Protein AF-A0A9X3HUI2-F1 (afdb_monomer)

Sequence (316 aa):
YLNITDPTEKRKRTQVMQSYMDAFAELKRELLTERLEIEERFPNEPRFFDIYQDYQDALLNSGGIDFNDILFLAYRILNEHPNISRTYQVMYKHVCVDEAQDLNKAQYELIKVFCGERVKSVLMVGDPNQMIYGFNGSKDFFETDFITDFKPETFNLRENYRSSKRVIQLANVIKPNSQINHEAAFTGCTRIQPCLNEEVEANWVLKGINALLEAKTHEEIEGQITLEKIVIIGRNKFVFNELRKKLDESGIIYHFNKGERQSEPESLLGKILDYAIRLKLNPKDWIDGKKLCSLLGIKQPENWNNQSLLGRVDLS

Nearest PDB structures (foldseek):
  2pjr-assembly1_A  TM=8.055E-01  e=1.119E-11  Geobacillus stearothermophilus
  1qhh-assembly1_B  TM=6.759E-01  e=4.511E-12  Geobacillus stearothermophilus
  2is1-assembly1_A  TM=8.169E-01  e=1.306E-08  Escherichia coli
  4c30-assembly1_A  TM=7.924E-01  e=3.405E-08  Deinococcus radiodurans
  4c2t-assembly1_A  TM=8.070E-01  e=1.264E-07  Deinococcus radiodurans

Solvent-accessible surface area (backbone atoms only — not comparable to full-atom values): 18870 Å² total; per-residue (Å²): 135,74,91,60,86,54,66,68,61,40,50,54,52,49,50,53,51,47,52,52,53,52,49,54,45,47,34,38,41,67,65,63,79,53,66,67,62,51,44,69,75,37,68,91,40,92,57,48,62,60,54,51,49,54,50,52,51,55,34,53,64,24,75,49,78,58,81,54,45,58,54,39,49,51,31,48,49,32,64,78,34,59,73,59,24,50,53,51,27,70,75,47,57,65,47,78,41,71,61,30,32,50,35,25,55,36,58,51,52,30,51,50,46,48,30,52,93,74,29,78,49,66,47,75,41,64,48,79,93,66,54,76,45,54,92,74,53,26,41,65,46,58,78,52,51,42,47,69,78,66,60,65,87,89,81,87,87,48,66,38,90,87,55,26,46,40,50,50,52,56,50,28,70,79,42,71,86,69,68,40,77,36,88,86,45,49,62,68,78,79,86,88,78,94,56,96,46,63,62,57,40,29,53,52,51,50,52,51,52,51,53,49,50,73,56,34,57,50,96,91,42,86,64,70,51,50,71,90,79,60,83,88,86,69,98,53,81,70,80,44,54,55,32,48,53,53,32,59,76,67,70,54,86,81,87,77,90,84,59,81,90,64,78,64,55,86,49,71,68,45,41,48,50,53,31,49,52,51,28,70,78,35,38,24,29,53,67,51,41,50,53,38,24,63,76,70,72,47,83,77,72,98,66,61,39,91,70,49,71,75,79,72,59,80,91,120

Foldseek 3Di:
DQPDDDPVVNVVVVVVVVVLVLVLLVCLLQVPDDPVVSCVVVVVCNCSNVVSVVVVVLQVLLVHDDPSCVLSVLLCCLVVPVVVLVVLLVVDQAEEAEQLQQRTPSRLSSVCSSNDPRRLHYHYYHDVVPHPNVVSRGDPCVVPVCCVSRVDDDDDDQEDPDDAPVVVVVVCVVPPSRHDYDPPGHNDDDDDDDDPDLLRVLVVVVVVLVVQQVVQDDPNDPHGRDPVPDDDDDPDLVSCPNNVVVCVVVVNDDDDCPDPPPPQDPDLVSLLVVLLVVCVVRQSNPPSQVVNCVSVVHDDDPHSDPPRPVVVPPPD

InterPro domains:
  IPR000212 UvrD-like helicase [PTHR11070] (40-285)
  IPR013986 DExx box DNA helicase domain superfamily [G3DSA:1.10.10.160] (13-67)
  IPR014016 UvrD-like helicase, ATP-binding domain [PF00580] (18-149)
  IPR014016 UvrD-like helicase, ATP-binding domain [PS51198] (1-164)
  IPR027417 P-loop containing nucleoside triphosphate hydrolase [G3DSA:3.40.50.300] (68-150)
  IPR027417 P-loop containing nucleoside triphosphate hydrolase [G3DSA:3.40.50.300] (159-261)
  IPR027417 P-loop containing nucleoside triphosphate hydrolase [SSF52540] (23-259)

Structure (mmCIF, N/CA/C/O backbone):
data_AF-A0A9X3HUI2-F1
#
_entry.id   AF-A0A9X3HUI2-F1
#
loop_
_atom_site.group_PDB
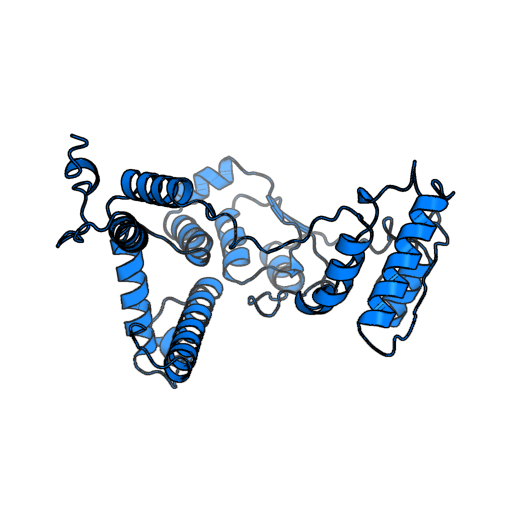_atom_site.id
_atom_site.type_symbol
_atom_site.label_atom_id
_atom_site.label_alt_id
_atom_site.label_comp_id
_atom_site.label_asym_id
_atom_site.label_entity_id
_atom_site.label_seq_id
_atom_site.pdbx_PDB_ins_code
_atom_site.Cartn_x
_atom_site.Cartn_y
_atom_site.Cartn_z
_atom_site.occupancy
_atom_site.B_iso_or_equiv
_atom_site.auth_seq_id
_atom_site.auth_comp_id
_atom_site.auth_asym_id
_atom_site.auth_atom_id
_atom_site.pdbx_PDB_model_num
ATOM 1 N N . TYR A 1 1 ? -12.298 22.012 16.945 1.00 69.56 1 TYR A N 1
ATOM 2 C CA . TYR A 1 1 ? -10.854 21.703 16.981 1.00 69.56 1 TYR A CA 1
ATOM 3 C C . TYR A 1 1 ? -10.064 22.404 15.873 1.00 69.56 1 TYR A C 1
ATOM 5 O O . TYR A 1 1 ? -9.180 23.174 16.220 1.00 69.56 1 TYR A O 1
ATOM 13 N N . LEU A 1 2 ? -10.400 22.221 14.583 1.00 77.88 2 LEU A N 1
ATOM 14 C CA . LEU A 1 2 ? -9.697 22.856 13.443 1.00 77.88 2 LEU A CA 1
ATOM 15 C C . LEU A 1 2 ? -10.292 24.189 12.940 1.00 77.88 2 LEU A C 1
ATOM 17 O O . LEU A 1 2 ? -9.734 24.796 12.027 1.00 77.88 2 LEU A O 1
ATOM 21 N N . ASN A 1 3 ? -11.418 24.642 13.500 1.00 76.00 3 ASN A N 1
ATOM 22 C CA . ASN A 1 3 ? -12.039 25.919 13.137 1.00 76.00 3 ASN A CA 1
ATOM 23 C C . ASN A 1 3 ? -11.283 27.090 13.793 1.00 76.00 3 ASN A C 1
ATOM 25 O O . ASN A 1 3 ? -11.704 27.604 14.827 1.00 76.00 3 ASN A O 1
ATOM 29 N N . ILE A 1 4 ? -10.110 27.416 13.249 1.00 82.69 4 ILE A N 1
ATOM 30 C CA . ILE A 1 4 ? -9.188 28.446 13.743 1.00 82.69 4 ILE A CA 1
ATOM 31 C C . ILE A 1 4 ? -8.659 29.224 12.546 1.00 82.69 4 ILE A C 1
ATOM 33 O O . ILE A 1 4 ? -8.430 28.652 11.478 1.00 82.69 4 ILE A O 1
ATOM 37 N N . THR A 1 5 ? -8.453 30.519 12.745 1.00 83.81 5 THR A N 1
ATOM 38 C CA . THR A 1 5 ? -7.953 31.446 11.729 1.00 83.81 5 THR A CA 1
ATOM 39 C C . THR A 1 5 ? -6.430 31.436 11.599 1.00 83.81 5 THR A C 1
ATOM 41 O O . THR A 1 5 ? -5.943 31.592 10.484 1.00 83.81 5 THR A O 1
ATOM 44 N N . ASP A 1 6 ? -5.680 31.214 12.687 1.00 89.50 6 ASP A N 1
ATOM 45 C CA . ASP A 1 6 ? -4.211 31.138 12.658 1.00 89.50 6 ASP A CA 1
ATOM 46 C C . ASP A 1 6 ? -3.712 29.905 11.869 1.00 89.50 6 ASP A C 1
ATOM 48 O O . ASP A 1 6 ? -3.928 28.762 12.301 1.00 89.50 6 ASP A O 1
ATOM 52 N N . PRO A 1 7 ? -3.005 30.104 10.737 1.00 88.56 7 PRO A N 1
ATOM 53 C CA . PRO A 1 7 ? -2.457 29.016 9.931 1.00 88.56 7 PRO A CA 1
ATOM 54 C C . PRO A 1 7 ? -1.441 28.145 10.678 1.00 88.56 7 PRO A C 1
ATOM 56 O O . PRO A 1 7 ? -1.375 26.936 10.433 1.00 88.56 7 PRO A O 1
ATOM 59 N N . THR A 1 8 ? -0.653 28.732 11.583 1.00 89.44 8 THR A N 1
ATOM 60 C CA . THR A 1 8 ? 0.408 28.008 12.301 1.00 89.44 8 THR A CA 1
ATOM 61 C C . THR A 1 8 ? -0.200 27.028 13.291 1.00 89.44 8 THR A C 1
ATOM 63 O O . THR A 1 8 ? 0.124 25.837 13.278 1.00 89.44 8 THR A O 1
ATOM 66 N N . GLU A 1 9 ? -1.137 27.504 14.106 1.00 89.25 9 GLU A N 1
ATOM 67 C CA . GLU A 1 9 ? -1.882 26.669 15.041 1.00 89.25 9 GLU A CA 1
ATOM 68 C C . GLU A 1 9 ? -2.717 25.602 14.322 1.00 89.25 9 GLU A C 1
ATOM 70 O O . GLU A 1 9 ? -2.729 24.435 14.723 1.00 89.25 9 GLU A O 1
ATOM 75 N N . LYS A 1 10 ? -3.356 25.953 13.199 1.00 88.19 10 LYS A N 1
ATOM 76 C CA . LYS A 1 10 ? -4.086 24.984 12.371 1.00 88.19 10 LYS A CA 1
ATOM 77 C C . LYS A 1 10 ? -3.172 23.855 11.883 1.00 88.19 10 LYS A C 1
ATOM 79 O O . LYS A 1 10 ? -3.566 22.687 11.940 1.00 88.19 10 LYS A O 1
ATOM 84 N N . ARG A 1 11 ? -1.947 24.175 11.447 1.00 87.94 11 ARG A N 1
ATOM 85 C CA . ARG A 1 11 ? -0.952 23.174 11.027 1.00 87.94 11 ARG A CA 1
ATOM 86 C C . ARG A 1 11 ? -0.560 22.253 12.181 1.00 87.94 11 ARG A C 1
ATOM 88 O O . ARG A 1 11 ? -0.583 21.039 11.998 1.00 87.94 11 ARG A O 1
ATOM 95 N N . LYS A 1 12 ? -0.271 22.809 13.363 1.00 90.25 12 LYS A N 1
ATOM 96 C CA . LYS A 1 12 ? 0.062 22.021 14.563 1.00 90.25 12 LYS A CA 1
ATOM 97 C C . LYS A 1 12 ? -1.058 21.048 14.930 1.00 90.25 12 LYS A C 1
ATOM 99 O O . LYS A 1 12 ? -0.812 19.858 15.079 1.00 90.25 12 LYS A O 1
ATOM 104 N N . ARG A 1 13 ? -2.305 21.523 14.989 1.00 90.75 13 ARG A N 1
ATOM 105 C CA . ARG A 1 13 ? -3.467 20.674 15.302 1.00 90.75 13 ARG A CA 1
ATOM 106 C C . ARG A 1 13 ? -3.730 19.601 14.257 1.00 90.75 13 ARG A C 1
ATOM 108 O O . ARG A 1 13 ? -4.109 18.492 14.609 1.00 90.75 13 ARG A O 1
ATOM 115 N N . THR A 1 14 ? -3.502 19.911 12.984 1.00 89.56 14 THR A N 1
ATOM 116 C CA . THR A 1 14 ? -3.602 18.914 11.909 1.00 89.56 14 THR A CA 1
ATOM 117 C C . THR A 1 14 ? -2.557 17.815 12.089 1.00 89.56 14 THR A C 1
ATOM 119 O O . THR A 1 14 ? -2.863 16.647 11.891 1.00 89.56 14 THR A O 1
ATOM 122 N N . GLN A 1 15 ? -1.345 18.176 12.512 1.00 90.38 15 GLN A N 1
ATOM 123 C CA . GLN A 1 15 ? -0.277 17.216 12.770 1.00 90.38 15 GLN A CA 1
ATOM 124 C C . GLN A 1 15 ? -0.596 16.304 13.961 1.00 90.38 15 GLN A C 1
ATOM 126 O O . GLN A 1 15 ? -0.384 15.101 13.862 1.00 90.38 15 GLN A O 1
ATOM 131 N N . VAL A 1 16 ? -1.178 16.852 15.034 1.00 91.06 16 VAL A N 1
ATOM 132 C CA . VAL A 1 16 ? -1.684 16.053 16.163 1.00 91.06 16 VAL A CA 1
ATOM 133 C C . VAL A 1 16 ? -2.793 15.105 15.702 1.00 91.06 16 VAL A C 1
ATOM 135 O O . VAL A 1 16 ? -2.753 13.920 15.996 1.00 91.06 16 VAL A O 1
ATOM 138 N N . MET A 1 17 ? -3.772 15.577 14.927 1.00 91.25 17 MET A N 1
ATOM 139 C CA . MET A 1 17 ? -4.807 14.678 14.400 1.00 91.25 17 MET A CA 1
ATOM 140 C C . MET A 1 17 ? -4.210 13.564 13.544 1.00 91.25 17 MET A C 1
ATOM 142 O O . MET A 1 17 ? -4.604 12.415 13.696 1.00 91.25 17 MET A O 1
ATOM 146 N N . GLN A 1 18 ? -3.249 13.889 12.678 1.00 91.44 18 GLN A N 1
ATOM 147 C CA . GLN A 1 18 ? -2.594 12.889 11.845 1.00 91.44 18 GLN A CA 1
ATOM 148 C C . GLN A 1 18 ? -1.861 11.845 12.694 1.00 91.44 18 GLN A C 1
ATOM 150 O O . GLN A 1 18 ? -2.000 10.664 12.405 1.00 91.44 18 GLN A O 1
ATOM 155 N N . SER A 1 19 ? -1.176 12.240 13.775 1.00 93.19 19 SER A N 1
ATOM 156 C CA . SER A 1 19 ? -0.508 11.272 14.653 1.00 93.19 19 SER A CA 1
ATOM 157 C C . SER A 1 19 ? -1.490 10.322 15.341 1.00 93.19 19 SER A C 1
ATOM 159 O O . SER A 1 19 ? -1.208 9.133 15.442 1.00 93.19 19 SER A O 1
ATOM 161 N N . TYR A 1 20 ? -2.661 10.813 15.764 1.00 94.38 20 TYR A N 1
ATOM 162 C CA . TYR A 1 20 ? -3.722 9.946 16.287 1.00 94.38 20 TYR A CA 1
ATOM 163 C C . TYR A 1 20 ? -4.267 9.000 15.208 1.00 94.38 20 TYR A C 1
ATOM 165 O O . TYR A 1 20 ? -4.401 7.809 15.463 1.00 94.38 20 TYR A O 1
ATOM 173 N N . MET A 1 21 ? -4.521 9.493 13.990 1.00 93.62 21 MET A N 1
ATOM 174 C CA . MET A 1 21 ? -4.994 8.652 12.881 1.00 93.62 21 MET A CA 1
ATOM 175 C C . MET A 1 21 ? -3.984 7.562 12.502 1.00 93.62 21 MET A C 1
ATOM 177 O O . MET A 1 21 ? -4.380 6.428 12.236 1.00 93.62 21 MET A O 1
ATOM 181 N N . ASP A 1 22 ? -2.691 7.886 12.501 1.00 92.81 22 ASP A N 1
ATOM 182 C CA . ASP A 1 22 ? -1.621 6.928 12.214 1.00 92.81 22 ASP A CA 1
ATOM 183 C C . ASP A 1 22 ? -1.540 5.849 13.306 1.00 92.81 22 ASP A C 1
ATOM 185 O O . ASP A 1 22 ? -1.416 4.663 12.993 1.00 92.81 22 ASP A O 1
ATOM 189 N N . ALA A 1 23 ? -1.695 6.243 14.574 1.00 94.31 23 ALA A N 1
ATOM 190 C CA . ALA A 1 23 ? -1.722 5.322 15.706 1.00 94.31 23 ALA A CA 1
ATOM 191 C C . ALA A 1 23 ? -2.987 4.438 15.714 1.00 94.31 23 ALA A C 1
ATOM 193 O O . ALA A 1 23 ? -2.907 3.243 15.984 1.00 94.31 23 ALA A O 1
ATOM 194 N N . PHE A 1 24 ? -4.153 4.975 15.341 1.00 95.38 24 PHE A N 1
ATOM 195 C CA . PHE A 1 24 ? -5.380 4.182 15.175 1.00 95.38 24 PHE A CA 1
ATOM 196 C C . PHE A 1 24 ? -5.247 3.156 14.048 1.00 95.38 24 PHE A C 1
ATOM 198 O O . PHE A 1 24 ? -5.699 2.019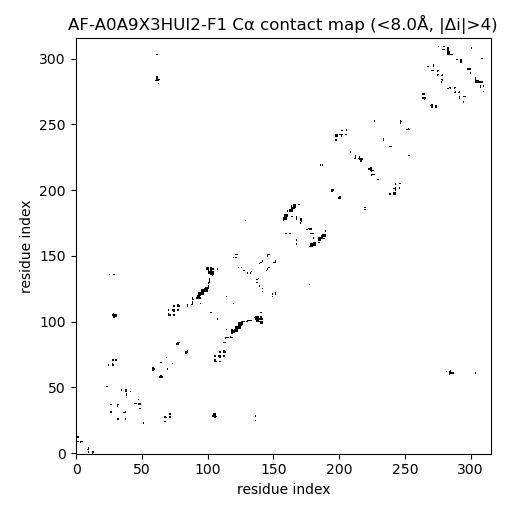 14.187 1.00 95.38 24 PHE A O 1
ATOM 205 N N . ALA A 1 25 ? -4.602 3.535 12.942 1.00 93.94 25 ALA A N 1
ATOM 206 C CA . ALA A 1 25 ? -4.281 2.604 11.867 1.00 93.94 25 ALA A CA 1
ATOM 207 C C . ALA A 1 25 ? -3.322 1.503 12.347 1.00 93.94 25 ALA A C 1
ATOM 209 O O . ALA A 1 25 ? -3.518 0.337 12.013 1.00 93.94 25 ALA A O 1
ATOM 210 N N . GLU A 1 26 ? -2.318 1.848 13.158 1.00 93.44 26 GLU A N 1
ATOM 211 C CA . GLU A 1 26 ? -1.402 0.876 13.763 1.00 93.44 26 GLU A CA 1
ATOM 212 C C . GLU A 1 26 ? -2.135 -0.139 14.643 1.00 93.44 26 GLU A C 1
ATOM 214 O O . GLU A 1 26 ? -1.935 -1.336 14.448 1.00 93.44 26 GLU A O 1
ATOM 219 N N . LEU A 1 27 ? -3.030 0.308 15.532 1.00 94.81 27 LEU A N 1
ATOM 220 C CA . LEU A 1 27 ? -3.835 -0.589 16.370 1.00 94.81 27 LEU A CA 1
ATOM 221 C C . LEU A 1 27 ? -4.579 -1.638 15.536 1.00 94.81 27 LEU A C 1
ATOM 223 O O . LEU A 1 27 ? -4.505 -2.833 15.823 1.00 94.81 27 LEU A O 1
ATOM 227 N N . LYS A 1 28 ? -5.252 -1.193 14.467 1.00 94.69 28 LYS A N 1
ATOM 228 C CA . LYS A 1 28 ? -6.010 -2.072 13.565 1.00 94.69 28 LYS A CA 1
ATOM 229 C C . LYS A 1 28 ? -5.101 -3.032 12.799 1.00 94.69 28 LYS A C 1
ATOM 231 O O . LYS A 1 28 ? -5.434 -4.208 12.683 1.00 94.69 28 LYS A O 1
ATOM 236 N N . ARG A 1 29 ? -3.943 -2.569 12.312 1.00 93.88 29 ARG A N 1
ATOM 237 C CA . ARG A 1 29 ? -2.957 -3.419 11.614 1.00 93.88 29 ARG A CA 1
ATOM 238 C C . ARG A 1 29 ? -2.320 -4.461 12.527 1.00 93.88 29 ARG A C 1
ATOM 240 O O . ARG A 1 29 ? -2.008 -5.549 12.057 1.00 93.88 29 ARG A O 1
ATOM 247 N N . GLU A 1 30 ? -2.132 -4.145 13.804 1.00 93.81 30 GLU A N 1
ATOM 248 C CA . GLU A 1 30 ? -1.563 -5.058 14.803 1.00 93.81 30 GLU A CA 1
ATOM 249 C C . GLU A 1 30 ? -2.624 -5.918 15.517 1.00 93.81 30 GLU A C 1
ATOM 251 O O . GLU A 1 30 ? -2.269 -6.766 16.344 1.00 93.81 30 GLU A O 1
ATOM 256 N N . LEU A 1 31 ? -3.905 -5.752 15.158 1.00 94.19 31 LEU A N 1
ATOM 257 C CA . LEU A 1 31 ? -5.063 -6.433 15.749 1.00 94.19 31 LEU A CA 1
ATOM 258 C C . LEU A 1 31 ? -5.187 -6.221 17.271 1.00 94.19 31 LEU A C 1
ATOM 260 O O . LEU A 1 31 ? -5.621 -7.117 17.988 1.00 94.19 31 LEU A O 1
ATOM 264 N N . LEU A 1 32 ? -4.795 -5.045 17.766 1.00 92.94 32 LEU A N 1
ATOM 265 C CA . LEU A 1 32 ? -4.848 -4.705 19.189 1.00 92.94 32 LEU A CA 1
ATOM 266 C C . LEU A 1 32 ? -6.247 -4.203 19.562 1.00 92.94 32 LEU A C 1
ATOM 268 O O . LEU A 1 32 ? -6.703 -3.174 19.055 1.00 92.94 32 LEU A O 1
ATOM 272 N N . THR A 1 33 ? -6.924 -4.925 20.455 1.00 89.50 33 THR A N 1
ATOM 273 C CA . THR A 1 33 ? -8.290 -4.598 20.910 1.00 89.50 33 THR A CA 1
ATOM 274 C C . THR A 1 33 ? -8.400 -4.401 22.412 1.00 89.50 33 THR A C 1
ATOM 276 O O . THR A 1 33 ? -9.287 -3.678 22.867 1.00 89.50 33 THR A O 1
ATOM 279 N N . GLU A 1 34 ? -7.511 -5.024 23.183 1.00 92.69 34 GLU A N 1
ATOM 280 C CA . GLU A 1 34 ? -7.584 -5.025 24.637 1.00 92.69 34 GLU A CA 1
ATOM 281 C C . GLU A 1 34 ? -7.059 -3.718 25.231 1.00 92.69 34 GLU A C 1
ATOM 283 O O . GLU A 1 34 ? -6.000 -3.216 24.849 1.00 92.69 34 GLU A O 1
ATOM 288 N N . ARG A 1 35 ? -7.789 -3.172 26.214 1.00 93.62 35 ARG A N 1
ATOM 289 C CA . ARG A 1 35 ? -7.444 -1.892 26.856 1.00 93.62 35 ARG A CA 1
ATOM 290 C C . ARG A 1 35 ? -6.020 -1.890 27.402 1.00 93.62 35 ARG A C 1
ATOM 292 O O . ARG A 1 35 ? -5.285 -0.947 27.139 1.00 93.62 35 ARG A O 1
ATOM 299 N N . LEU A 1 36 ? -5.648 -2.940 28.135 1.00 92.25 36 LEU A N 1
ATOM 300 C CA . LEU A 1 36 ? -4.334 -3.037 28.770 1.00 92.25 36 LEU A CA 1
ATOM 301 C C . LEU A 1 36 ? -3.205 -3.021 27.731 1.00 92.25 36 LEU A C 1
ATOM 303 O O . LEU A 1 36 ? -2.259 -2.260 27.886 1.00 92.25 36 LEU A O 1
ATOM 307 N N . GLU A 1 37 ? -3.339 -3.773 26.636 1.00 92.69 37 GLU A N 1
ATOM 308 C CA . GLU A 1 37 ? -2.334 -3.805 25.562 1.00 92.69 37 GLU A CA 1
ATOM 309 C C . GLU A 1 37 ? -2.188 -2.441 24.874 1.00 92.69 37 GLU A C 1
ATOM 311 O O . GLU A 1 37 ? -1.083 -2.004 24.549 1.00 92.69 37 GLU A O 1
ATOM 316 N N . ILE A 1 38 ? -3.308 -1.744 24.664 1.00 92.94 38 ILE A N 1
ATOM 317 C CA . ILE A 1 38 ? -3.323 -0.410 24.057 1.00 92.94 38 ILE A CA 1
ATOM 318 C C . ILE A 1 38 ? -2.681 0.620 24.997 1.00 92.94 38 ILE A C 1
ATOM 320 O O . ILE A 1 38 ? -1.876 1.438 24.552 1.00 92.94 38 ILE A O 1
ATOM 324 N N . GLU A 1 39 ? -3.003 0.582 26.290 1.00 92.38 39 GLU A N 1
ATOM 325 C CA . GLU A 1 39 ? -2.425 1.477 27.300 1.00 92.38 39 GLU A CA 1
ATOM 326 C C . GLU A 1 39 ? -0.917 1.218 27.490 1.00 92.38 39 GLU A C 1
ATOM 328 O O . GLU A 1 39 ? -0.143 2.169 27.606 1.00 92.38 39 GLU A O 1
ATOM 333 N N . GLU A 1 40 ? -0.466 -0.040 27.424 1.00 92.38 40 GLU A N 1
ATOM 334 C CA . GLU A 1 40 ? 0.960 -0.402 27.432 1.00 92.38 40 GLU A CA 1
ATOM 335 C C . GLU A 1 40 ? 1.699 0.069 26.172 1.00 92.38 40 GLU A C 1
ATOM 337 O O . GLU A 1 40 ? 2.861 0.477 26.249 1.00 92.38 40 GLU A O 1
ATOM 342 N N . ARG A 1 41 ? 1.037 0.040 25.008 1.00 91.75 41 ARG A N 1
ATOM 343 C CA . ARG A 1 41 ? 1.603 0.522 23.739 1.00 91.75 41 ARG A CA 1
ATOM 344 C C . ARG A 1 41 ? 1.729 2.045 23.703 1.00 91.75 41 ARG A C 1
ATOM 346 O O . ARG A 1 41 ? 2.681 2.559 23.114 1.00 91.75 41 ARG A O 1
ATOM 353 N N . PHE A 1 42 ? 0.803 2.758 24.343 1.00 92.19 42 PHE A N 1
ATOM 354 C CA . PHE A 1 42 ? 0.741 4.223 24.367 1.00 92.19 42 PHE A CA 1
ATOM 355 C C . PHE A 1 42 ? 0.764 4.783 25.803 1.00 92.19 42 PHE A C 1
ATOM 357 O O . PHE A 1 42 ? -0.143 5.518 26.199 1.00 92.19 42 PHE A O 1
ATOM 364 N N . PRO A 1 43 ? 1.834 4.532 26.585 1.00 90.62 43 PRO A N 1
ATOM 365 C CA . PRO A 1 43 ? 1.858 4.832 28.021 1.00 90.62 43 PRO A CA 1
ATOM 366 C C . PRO A 1 43 ? 1.865 6.335 28.333 1.00 90.62 43 PRO A C 1
ATOM 368 O O . PRO A 1 43 ? 1.505 6.754 29.430 1.00 90.62 43 PRO A O 1
ATOM 371 N N . ASN A 1 44 ? 2.273 7.163 27.366 1.00 92.56 44 ASN A N 1
ATOM 372 C CA . ASN A 1 44 ? 2.324 8.619 27.509 1.00 92.56 44 ASN A CA 1
ATOM 373 C C . ASN A 1 44 ? 0.973 9.304 27.233 1.00 92.56 44 ASN A C 1
ATOM 375 O O . ASN A 1 44 ? 0.874 10.518 27.399 1.00 92.56 44 ASN A O 1
ATOM 379 N N . GLU A 1 45 ? -0.056 8.556 26.825 1.00 91.44 45 GLU A N 1
ATOM 380 C CA . GLU A 1 45 ? -1.383 9.078 26.486 1.00 91.44 45 GLU A CA 1
ATOM 381 C C . GLU A 1 45 ? -2.466 8.317 27.278 1.00 91.44 45 GLU A C 1
ATOM 383 O O . GLU A 1 45 ? -3.107 7.406 26.756 1.00 91.44 45 GLU A O 1
ATOM 388 N N . PRO A 1 46 ? -2.734 8.688 28.547 1.00 88.06 46 PRO A N 1
ATOM 389 C CA . PRO A 1 46 ? -3.613 7.923 29.444 1.00 88.06 46 PRO A CA 1
ATOM 390 C C . PRO A 1 46 ? -5.060 7.776 28.963 1.00 88.06 46 PRO A C 1
ATOM 392 O O . PRO A 1 46 ? -5.788 6.906 29.423 1.00 88.06 46 PRO A O 1
ATOM 395 N N . ARG A 1 47 ? -5.502 8.662 28.064 1.00 92.81 47 ARG A N 1
ATOM 396 C CA . ARG A 1 47 ? -6.849 8.643 27.477 1.00 92.81 47 ARG A CA 1
ATOM 397 C C . ARG A 1 47 ? -6.875 8.044 26.074 1.00 92.81 47 ARG A C 1
ATOM 399 O O . ARG A 1 47 ? -7.908 8.116 25.417 1.00 92.81 47 ARG A O 1
ATOM 406 N N . PHE A 1 48 ? -5.764 7.491 25.590 1.00 94.56 48 PHE A N 1
ATOM 407 C CA . PHE A 1 48 ? -5.648 7.035 24.208 1.00 94.56 48 PHE A CA 1
ATOM 408 C C . PHE A 1 48 ? -6.709 5.993 23.851 1.00 94.56 48 PHE A C 1
ATOM 410 O O . PHE A 1 48 ? -7.365 6.126 22.819 1.00 94.56 48 PHE A O 1
ATOM 417 N N . PHE A 1 49 ? -6.939 5.015 24.736 1.00 95.06 49 PHE A N 1
ATOM 418 C CA . PHE A 1 49 ? -7.982 4.009 24.545 1.00 95.06 49 PHE A CA 1
ATOM 419 C C . PHE A 1 49 ? -9.374 4.640 24.430 1.00 95.06 49 PHE A C 1
ATOM 421 O O . PHE A 1 49 ? -10.105 4.329 23.494 1.00 95.06 49 PHE A O 1
ATOM 428 N N . ASP A 1 50 ? -9.731 5.555 25.336 1.00 95.56 50 ASP A N 1
ATOM 429 C CA . ASP A 1 50 ? -11.048 6.202 25.320 1.00 95.56 50 ASP A CA 1
ATOM 430 C C . ASP A 1 50 ? -11.241 7.041 24.045 1.00 95.56 50 ASP A C 1
ATOM 432 O O . ASP A 1 50 ? -12.288 6.973 23.412 1.00 95.56 50 ASP A O 1
ATOM 436 N N . ILE A 1 51 ? -10.208 7.775 23.612 1.00 95.31 51 ILE A N 1
ATOM 437 C CA . ILE A 1 51 ? -10.233 8.557 22.363 1.00 95.31 51 ILE A CA 1
ATOM 438 C C . ILE A 1 51 ? -10.384 7.627 21.147 1.00 95.31 51 ILE A C 1
ATOM 440 O O . ILE A 1 51 ? -11.119 7.946 20.211 1.00 95.31 51 ILE A O 1
ATOM 444 N N . TYR A 1 52 ? -9.699 6.481 21.143 1.00 95.94 52 TYR A N 1
ATOM 445 C CA . TYR A 1 52 ? -9.835 5.483 20.085 1.00 95.94 52 TYR A CA 1
ATOM 446 C C . TYR A 1 52 ? -11.249 4.890 20.037 1.00 95.94 52 TYR A C 1
ATOM 448 O O . TYR A 1 52 ? -11.807 4.765 18.947 1.00 95.94 52 TYR A O 1
ATOM 456 N N . GLN A 1 53 ? -11.848 4.577 21.191 1.00 95.50 53 GLN A N 1
ATOM 457 C CA . GLN A 1 53 ? -13.234 4.102 21.269 1.00 95.50 53 GLN A CA 1
ATOM 458 C C . GLN A 1 53 ? -14.221 5.166 20.781 1.00 95.50 53 GLN A C 1
ATOM 460 O O . GLN A 1 53 ? -15.030 4.868 19.907 1.00 95.50 53 GLN A O 1
ATOM 465 N N . ASP A 1 54 ? -14.082 6.421 21.221 1.00 95.38 54 ASP A N 1
ATOM 466 C CA . ASP A 1 54 ? -14.902 7.539 20.733 1.00 95.38 54 ASP A CA 1
ATOM 467 C C . ASP A 1 54 ? -14.809 7.683 19.199 1.00 95.38 54 ASP A C 1
ATOM 469 O O . ASP A 1 54 ? -15.801 7.979 18.526 1.00 95.38 54 ASP A O 1
ATOM 473 N N . TYR A 1 55 ? -13.620 7.461 18.625 1.00 94.94 55 TYR A N 1
ATOM 474 C CA . TYR A 1 55 ? -13.414 7.450 17.175 1.00 94.94 55 TYR A CA 1
ATOM 475 C C . TYR A 1 55 ? -14.137 6.278 16.491 1.00 94.94 55 TYR A C 1
ATOM 477 O O . TYR A 1 55 ? -14.843 6.512 15.505 1.00 94.94 55 TYR A O 1
ATOM 485 N N . GLN A 1 56 ? -14.004 5.047 17.004 1.00 94.00 56 GLN A N 1
ATOM 486 C CA . GLN A 1 56 ? -14.718 3.883 16.456 1.00 94.00 56 GLN A CA 1
ATOM 487 C C . GLN A 1 56 ? -16.234 4.068 16.534 1.00 94.00 56 GLN A C 1
ATOM 489 O O . GLN A 1 56 ? -16.937 3.830 15.552 1.00 94.00 56 GLN A O 1
ATOM 494 N N . ASP A 1 57 ? -16.736 4.560 17.665 1.00 93.38 57 ASP A N 1
ATOM 495 C CA . ASP A 1 57 ? -18.157 4.812 17.873 1.00 93.38 57 ASP A CA 1
ATOM 496 C C . ASP A 1 57 ? -18.671 5.890 16.918 1.00 93.38 57 ASP A C 1
ATOM 498 O O . ASP A 1 57 ? -19.741 5.741 16.325 1.00 93.38 57 ASP A O 1
ATOM 502 N N . ALA A 1 58 ? -17.919 6.973 16.711 1.00 92.56 58 ALA A N 1
ATOM 503 C CA . ALA A 1 58 ? -18.293 8.018 15.760 1.00 92.56 58 ALA A CA 1
ATOM 504 C C . ALA A 1 58 ? -18.355 7.503 14.311 1.00 92.56 58 ALA A C 1
ATOM 506 O O . ALA A 1 58 ? -19.234 7.924 13.550 1.00 92.56 58 ALA A O 1
ATOM 507 N N . LEU A 1 59 ? -17.442 6.603 13.941 1.00 93.06 59 LEU A N 1
ATOM 508 C CA . LEU A 1 59 ? -17.377 5.974 12.624 1.00 93.06 59 LEU A CA 1
ATOM 509 C C . LEU A 1 59 ? -18.532 4.981 12.418 1.00 93.06 59 LEU A C 1
ATOM 511 O O . LEU A 1 59 ? -19.247 5.050 11.420 1.00 93.06 59 LEU A O 1
ATOM 515 N N . LEU A 1 60 ? -18.807 4.135 13.410 1.00 90.94 60 LEU A N 1
ATOM 516 C CA . LEU A 1 60 ? -19.933 3.203 13.373 1.00 90.94 60 LEU A CA 1
ATOM 517 C C . LEU A 1 60 ? -21.280 3.942 13.336 1.00 90.94 60 LEU A C 1
ATOM 519 O O . LEU A 1 60 ? -22.173 3.595 12.557 1.00 90.94 60 LEU A O 1
ATOM 523 N N . ASN A 1 61 ? -21.423 5.000 14.138 1.00 90.50 61 ASN A N 1
ATOM 524 C CA . ASN A 1 61 ? -22.629 5.827 14.168 1.00 90.50 61 ASN A CA 1
ATOM 525 C C . ASN A 1 61 ? -22.858 6.583 12.854 1.00 90.50 61 ASN A C 1
ATOM 527 O O . ASN A 1 61 ? -24.012 6.852 12.514 1.00 90.50 61 ASN A O 1
ATOM 531 N N . SER A 1 62 ? -21.800 6.880 12.090 1.00 91.25 62 SER A N 1
ATOM 532 C CA . SER A 1 62 ? -21.933 7.444 10.744 1.00 91.25 62 SER A CA 1
ATOM 533 C C . SER A 1 62 ? -22.281 6.400 9.680 1.00 91.25 62 SER A C 1
ATOM 535 O O . SER A 1 62 ? -22.508 6.765 8.529 1.00 91.25 62 SER A O 1
ATOM 537 N N . GLY A 1 63 ? -22.348 5.110 10.033 1.00 89.25 63 GLY A N 1
ATOM 538 C CA . GLY A 1 63 ? -22.488 4.016 9.070 1.00 89.25 63 GLY A CA 1
ATOM 539 C C . GLY A 1 63 ? -21.253 3.838 8.183 1.00 89.25 63 GLY A C 1
ATOM 540 O O . GLY A 1 63 ? -21.365 3.266 7.101 1.00 89.25 63 GLY A O 1
ATOM 541 N N . GLY A 1 64 ? -20.108 4.378 8.606 1.00 90.38 64 GLY A N 1
ATOM 542 C CA . GLY A 1 64 ? -18.845 4.305 7.891 1.00 90.38 64 GLY A CA 1
ATOM 543 C C . GLY A 1 64 ? -17.904 3.257 8.474 1.00 90.38 64 GLY A C 1
ATOM 544 O O . GLY A 1 64 ? -18.085 2.773 9.588 1.00 90.38 64 GLY A O 1
ATOM 545 N N . ILE A 1 65 ? -16.877 2.943 7.694 1.00 92.81 65 ILE A N 1
ATOM 546 C CA . ILE A 1 65 ? -15.677 2.214 8.104 1.00 92.81 65 ILE A CA 1
ATOM 547 C C . ILE A 1 65 ? -14.482 2.888 7.423 1.00 92.81 65 ILE A C 1
ATOM 549 O O . ILE A 1 65 ? -14.647 3.502 6.363 1.00 92.81 65 ILE A O 1
ATOM 553 N N . ASP A 1 66 ? -13.294 2.813 8.013 1.00 93.00 66 ASP A N 1
ATOM 554 C CA . ASP A 1 66 ? -12.073 3.308 7.380 1.00 93.00 66 ASP A CA 1
ATOM 555 C C . ASP A 1 66 ? -11.338 2.195 6.619 1.00 93.00 66 ASP A C 1
ATOM 557 O O . ASP A 1 66 ? -11.762 1.042 6.572 1.00 93.00 66 ASP A O 1
ATOM 561 N N . PHE A 1 67 ? -10.235 2.542 5.958 1.00 91.00 67 PHE A N 1
ATOM 562 C CA . PHE A 1 67 ? -9.497 1.583 5.136 1.00 91.00 67 PHE A CA 1
ATOM 563 C C . PHE A 1 67 ? -8.955 0.392 5.945 1.00 91.00 67 PHE A C 1
ATOM 565 O O . PHE A 1 67 ? -8.961 -0.738 5.461 1.00 91.00 67 PHE A O 1
ATOM 572 N N . ASN A 1 68 ? -8.509 0.626 7.184 1.00 92.75 68 ASN A N 1
ATOM 573 C CA . ASN A 1 68 ? -7.961 -0.439 8.022 1.00 92.75 68 ASN A CA 1
ATOM 574 C C . ASN A 1 68 ? -9.077 -1.315 8.609 1.00 92.75 68 ASN A C 1
ATOM 576 O O . ASN A 1 68 ? -8.856 -2.505 8.833 1.00 92.75 68 ASN A O 1
ATOM 580 N N . ASP A 1 69 ? -10.281 -0.762 8.796 1.00 94.38 69 ASP A N 1
ATOM 581 C CA . ASP A 1 69 ? -11.457 -1.539 9.201 1.00 94.38 69 ASP A CA 1
ATOM 582 C C . ASP A 1 69 ? -11.835 -2.616 8.200 1.00 94.38 69 ASP A C 1
ATOM 584 O O . ASP A 1 69 ? -12.314 -3.663 8.616 1.00 94.38 69 ASP A O 1
ATOM 588 N N . ILE A 1 70 ? -11.616 -2.405 6.901 1.00 94.88 70 ILE A N 1
ATOM 589 C CA . ILE A 1 70 ? -11.950 -3.415 5.887 1.00 94.88 70 ILE A CA 1
ATOM 590 C C . ILE A 1 70 ? -11.255 -4.739 6.223 1.00 94.88 70 ILE A C 1
ATOM 592 O O . ILE A 1 70 ? -11.902 -5.785 6.277 1.00 94.88 70 ILE A O 1
ATOM 596 N N . LEU A 1 71 ? -9.950 -4.687 6.503 1.00 94.69 71 LEU A N 1
ATOM 597 C CA . LEU A 1 71 ? -9.169 -5.867 6.872 1.00 94.69 71 LEU A CA 1
ATOM 598 C C . LEU A 1 71 ? -9.473 -6.330 8.296 1.00 94.69 71 LEU A C 1
ATOM 600 O O . LEU A 1 71 ? -9.688 -7.521 8.517 1.00 94.69 71 LEU A O 1
ATOM 604 N N . PHE A 1 72 ? -9.522 -5.402 9.252 1.00 94.94 72 PHE A N 1
ATOM 605 C CA . PHE A 1 72 ? -9.754 -5.721 10.658 1.00 94.94 72 PHE A CA 1
ATOM 606 C C . PHE A 1 72 ? -11.119 -6.392 10.885 1.00 94.94 72 PHE A C 1
ATOM 608 O O . PHE A 1 72 ? -11.202 -7.437 11.529 1.00 94.94 72 PHE A O 1
ATOM 615 N N . LEU A 1 73 ? -12.192 -5.846 10.308 1.00 95.00 73 LEU A N 1
ATOM 616 C CA . LEU A 1 73 ? -13.536 -6.417 10.396 1.00 95.00 73 LEU A CA 1
ATOM 617 C C . LEU A 1 73 ? -13.650 -7.718 9.607 1.00 95.00 73 LEU A C 1
ATOM 619 O O . LEU A 1 73 ? -14.292 -8.643 10.095 1.00 95.00 73 LEU A O 1
ATOM 623 N N . ALA A 1 74 ? -13.016 -7.834 8.434 1.00 96.44 74 ALA A N 1
ATOM 624 C CA . ALA A 1 74 ? -12.975 -9.105 7.710 1.00 96.44 74 ALA A CA 1
ATOM 625 C C . ALA A 1 74 ? -12.330 -10.205 8.565 1.00 96.44 74 ALA A C 1
ATOM 627 O O . ALA A 1 74 ? -12.903 -11.285 8.703 1.00 96.44 74 ALA A O 1
ATOM 628 N N . TYR A 1 75 ? -11.192 -9.910 9.201 1.00 96.81 75 TYR A N 1
ATOM 629 C CA . TYR A 1 75 ? -10.534 -10.830 10.127 1.00 96.81 75 TYR A CA 1
ATOM 630 C C . TYR A 1 75 ? -11.469 -11.212 11.278 1.00 96.81 75 TYR A C 1
ATOM 632 O O . TYR A 1 75 ? -11.713 -12.400 11.496 1.00 96.81 75 TYR A O 1
ATOM 640 N N . ARG A 1 76 ? -12.062 -10.222 11.959 1.00 95.19 76 ARG A N 1
ATOM 641 C CA . ARG A 1 76 ? -12.988 -10.464 13.075 1.00 95.19 76 ARG A CA 1
ATOM 642 C C . ARG A 1 76 ? -14.178 -11.321 12.669 1.00 95.19 76 ARG A C 1
ATOM 644 O O . ARG A 1 76 ? -14.469 -12.295 13.349 1.00 95.19 76 ARG A O 1
ATOM 651 N N . ILE A 1 77 ? -14.826 -11.018 11.545 1.00 96.25 77 ILE A N 1
ATOM 652 C CA . ILE A 1 77 ? -15.978 -11.782 11.051 1.00 96.25 77 ILE A CA 1
ATOM 653 C C . ILE A 1 77 ? -15.592 -13.243 10.815 1.00 96.25 77 ILE A C 1
ATOM 655 O O . ILE A 1 77 ? -16.313 -14.140 11.244 1.00 96.25 77 ILE A O 1
ATOM 659 N N . LEU A 1 78 ? -14.467 -13.503 10.143 1.00 96.25 78 LEU A N 1
ATOM 660 C CA . LEU A 1 78 ? -14.055 -14.876 9.847 1.00 96.25 78 LEU A CA 1
ATOM 661 C C . LEU A 1 78 ? -13.594 -15.636 11.099 1.00 96.25 78 LEU A C 1
ATOM 663 O O . LEU A 1 78 ? -13.799 -16.851 11.173 1.00 96.25 78 LEU A O 1
ATOM 667 N N . ASN A 1 79 ? -13.002 -14.933 12.067 1.00 95.06 79 ASN A N 1
ATOM 668 C CA . ASN A 1 79 ? -12.492 -15.511 13.308 1.00 95.06 79 ASN A CA 1
ATOM 669 C C . ASN A 1 79 ? -13.617 -15.798 14.318 1.00 95.06 79 ASN A C 1
ATOM 671 O O . ASN A 1 79 ? -13.668 -16.870 14.915 1.00 95.06 79 ASN A O 1
ATOM 675 N N . GLU A 1 80 ? -14.555 -14.862 14.476 1.00 95.69 80 GLU A N 1
ATOM 676 C CA . GLU A 1 80 ? -15.657 -14.933 15.447 1.00 95.69 80 GLU A CA 1
ATOM 677 C C . GLU A 1 80 ? -16.869 -15.722 14.915 1.00 95.69 80 GLU A C 1
ATOM 679 O O . GLU A 1 80 ? -17.671 -16.231 15.703 1.00 95.69 80 GLU A O 1
ATOM 684 N N . HIS A 1 81 ? -17.007 -15.884 13.590 1.00 96.00 81 HIS A N 1
ATOM 685 C CA . HIS A 1 81 ? -18.117 -16.614 12.963 1.00 96.00 81 HIS A CA 1
ATOM 686 C C . HIS A 1 81 ? -17.636 -17.771 12.059 1.00 96.00 81 HIS A C 1
ATOM 688 O O . HIS A 1 81 ? -17.616 -17.648 10.827 1.00 96.00 81 HIS A O 1
ATOM 694 N N . PRO A 1 82 ? -17.318 -18.953 12.633 1.00 93.06 82 PRO A N 1
ATOM 695 C CA . PRO A 1 82 ? -16.765 -20.098 11.895 1.00 93.06 82 PRO A CA 1
ATOM 696 C C . PRO A 1 82 ? -17.636 -20.633 10.746 1.00 93.06 82 PRO A C 1
ATOM 698 O O . PRO A 1 82 ? -17.155 -21.262 9.806 1.00 93.06 82 PRO A O 1
ATOM 701 N N . ASN A 1 83 ? -18.948 -20.416 10.808 1.00 94.75 83 ASN A N 1
ATOM 702 C CA . ASN A 1 83 ? -19.886 -20.746 9.735 1.00 94.75 83 ASN A CA 1
ATOM 703 C C . ASN A 1 83 ? -19.641 -19.905 8.469 1.00 94.75 83 ASN A C 1
ATOM 705 O O . ASN A 1 83 ? -19.751 -20.427 7.354 1.00 94.75 83 ASN A O 1
ATOM 709 N N . ILE A 1 84 ? -19.272 -18.632 8.629 1.00 95.31 84 ILE A N 1
ATOM 710 C CA . ILE A 1 84 ? -18.934 -17.746 7.512 1.00 95.31 84 ILE A CA 1
ATOM 711 C C . ILE A 1 84 ? -17.595 -18.177 6.913 1.00 95.31 84 ILE A C 1
ATOM 713 O O . ILE A 1 84 ? -17.534 -18.447 5.713 1.00 95.31 84 ILE A O 1
ATOM 717 N N . SER A 1 85 ? -16.549 -18.3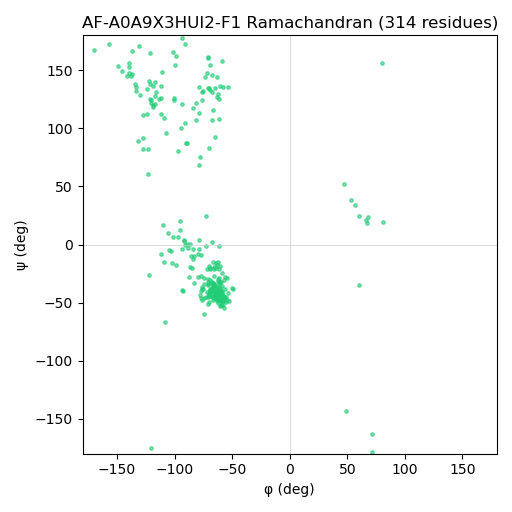43 7.730 1.00 94.31 85 SER A N 1
ATOM 718 C CA . SER A 1 85 ? -15.233 -18.784 7.238 1.00 94.31 85 SER A CA 1
ATOM 719 C C . SER A 1 85 ? -15.292 -20.140 6.540 1.00 94.31 85 SER A C 1
ATOM 721 O O . SER A 1 85 ? -14.749 -20.289 5.446 1.00 94.31 85 SER A O 1
ATOM 723 N N . ARG A 1 86 ? -16.067 -21.096 7.066 1.00 94.06 86 ARG A N 1
ATOM 724 C CA . ARG A 1 86 ? -16.292 -22.391 6.407 1.00 94.06 86 ARG A CA 1
ATOM 725 C C . ARG A 1 86 ? -16.914 -22.258 5.017 1.00 94.06 86 ARG A C 1
ATOM 727 O O . ARG A 1 86 ? -16.582 -23.048 4.137 1.00 94.06 86 ARG A O 1
ATOM 734 N N . THR A 1 87 ? -17.803 -21.288 4.809 1.00 94.75 87 THR A N 1
ATOM 735 C CA . THR A 1 87 ? -18.415 -21.044 3.493 1.00 94.75 87 THR A CA 1
ATOM 736 C C . THR A 1 87 ? -17.344 -20.639 2.480 1.00 94.75 87 THR A C 1
ATOM 738 O O . THR A 1 87 ? -17.257 -21.232 1.405 1.00 94.75 87 THR A O 1
ATOM 741 N N . TYR A 1 88 ? -16.460 -19.711 2.855 1.00 94.06 88 TYR A N 1
ATOM 742 C CA . TYR A 1 88 ? -15.332 -19.296 2.019 1.00 94.06 88 TYR A CA 1
ATOM 743 C C . TYR A 1 88 ? -14.325 -20.425 1.782 1.00 94.06 88 TYR A C 1
ATOM 745 O O . TYR A 1 88 ? -13.948 -20.660 0.639 1.00 94.06 88 TYR A O 1
ATOM 753 N N . GLN A 1 89 ? -13.971 -21.191 2.813 1.00 94.75 89 GLN A N 1
ATOM 754 C CA . GLN A 1 89 ? -13.045 -22.328 2.706 1.00 94.75 89 GLN A CA 1
ATOM 755 C C . GLN A 1 89 ? -13.539 -23.435 1.763 1.00 94.75 89 GLN A C 1
ATOM 757 O O . GLN A 1 89 ? -12.740 -24.164 1.180 1.00 94.75 89 GLN A O 1
ATOM 762 N N . VAL A 1 90 ? -14.859 -23.601 1.618 1.00 93.81 90 VAL A N 1
ATOM 763 C CA . VAL A 1 90 ? -15.441 -24.554 0.658 1.00 93.81 90 VAL A CA 1
ATOM 764 C C . VAL A 1 90 ? -15.365 -24.018 -0.773 1.00 93.81 90 VAL A C 1
ATOM 766 O O . VAL A 1 90 ? -15.118 -24.796 -1.698 1.00 93.81 90 VAL A O 1
ATOM 769 N N . MET A 1 91 ? -15.572 -22.711 -0.957 1.00 94.69 91 MET A N 1
ATOM 770 C CA . MET A 1 91 ? -15.515 -22.059 -2.270 1.00 94.69 91 MET A CA 1
ATOM 771 C C . MET A 1 91 ? -14.078 -21.936 -2.791 1.00 94.69 91 MET A C 1
ATOM 773 O O . MET A 1 91 ? -13.812 -22.257 -3.948 1.00 94.69 91 MET A O 1
ATOM 777 N N . TYR A 1 92 ? -13.149 -21.517 -1.934 1.00 94.88 92 TYR A N 1
ATOM 778 C CA . TYR A 1 92 ? -11.766 -21.214 -2.288 1.00 94.88 92 TYR A CA 1
ATOM 779 C C . TYR A 1 92 ? -10.831 -22.299 -1.761 1.00 94.88 92 TYR A C 1
ATOM 781 O O . TYR A 1 92 ? -10.414 -22.289 -0.608 1.00 94.88 92 TYR A O 1
ATOM 789 N N . LYS A 1 93 ? -10.505 -23.260 -2.629 1.00 92.06 93 LYS A N 1
ATOM 790 C CA . LYS A 1 93 ? -9.652 -24.412 -2.285 1.00 92.06 93 LYS A CA 1
ATOM 791 C C . LYS A 1 93 ? -8.156 -24.143 -2.438 1.00 92.06 93 LYS A C 1
ATOM 793 O O . LYS A 1 93 ? -7.350 -24.888 -1.885 1.00 92.06 93 LYS A O 1
ATOM 798 N N . HIS A 1 94 ? -7.816 -23.115 -3.208 1.00 95.75 94 HIS A N 1
ATOM 799 C CA . HIS A 1 94 ? -6.455 -22.712 -3.529 1.00 95.75 94 HIS A CA 1
ATOM 800 C C . HIS A 1 94 ? -6.332 -21.216 -3.268 1.00 95.75 94 HIS A C 1
ATOM 802 O O . HIS A 1 94 ? -7.171 -20.444 -3.737 1.00 95.75 94 HIS A O 1
ATOM 808 N N . VAL A 1 95 ? -5.313 -20.825 -2.511 1.00 96.25 95 VAL A N 1
ATOM 809 C CA . VAL A 1 95 ? -5.037 -19.429 -2.166 1.00 96.25 95 VAL A CA 1
ATOM 810 C C . VAL A 1 95 ? -3.647 -19.087 -2.668 1.00 96.25 95 VAL A C 1
ATOM 812 O O . VAL A 1 95 ? -2.687 -19.767 -2.322 1.00 96.25 95 VAL A O 1
ATOM 815 N N . CYS A 1 96 ? -3.552 -18.036 -3.473 1.00 97.19 96 CYS A N 1
ATOM 816 C CA . CYS A 1 96 ? -2.285 -17.490 -3.938 1.00 97.19 96 CYS A CA 1
ATOM 817 C C . CYS A 1 96 ? -2.148 -16.067 -3.399 1.00 97.19 96 CYS A C 1
ATOM 819 O O . CYS A 1 96 ? -3.056 -15.256 -3.583 1.00 97.19 96 CYS A O 1
ATOM 821 N N . VAL A 1 97 ? -1.030 -15.779 -2.744 1.00 96.56 97 VAL A N 1
ATOM 822 C CA . VAL A 1 97 ? -0.685 -14.454 -2.227 1.00 96.56 97 VAL A CA 1
ATOM 823 C C . VAL A 1 97 ? 0.590 -14.011 -2.924 1.00 96.56 97 VAL A C 1
ATOM 825 O O . VAL A 1 97 ? 1.605 -14.696 -2.840 1.00 96.56 97 VAL A O 1
ATOM 828 N N . ASP A 1 98 ? 0.513 -12.896 -3.635 1.00 95.94 98 ASP A N 1
ATOM 829 C CA . ASP A 1 98 ? 1.668 -12.246 -4.252 1.00 95.94 98 ASP A CA 1
ATOM 830 C C . ASP A 1 98 ? 2.139 -11.082 -3.369 1.00 95.94 98 ASP A C 1
ATOM 832 O O . ASP A 1 98 ? 1.383 -10.620 -2.509 1.00 95.94 98 ASP A O 1
ATOM 836 N N . GLU A 1 99 ? 3.371 -10.620 -3.572 1.00 94.69 99 GLU A N 1
ATOM 837 C CA . GLU A 1 99 ? 4.011 -9.557 -2.777 1.00 94.69 99 GLU A CA 1
ATOM 838 C C . GLU A 1 99 ? 3.979 -9.830 -1.255 1.00 94.69 99 GLU A C 1
ATOM 840 O O . GLU A 1 99 ? 3.782 -8.939 -0.422 1.00 94.69 99 GLU A O 1
ATOM 845 N N . ALA A 1 100 ? 4.164 -11.096 -0.869 1.00 94.56 100 ALA A N 1
ATOM 846 C CA . ALA A 1 100 ? 4.009 -11.564 0.508 1.00 94.56 100 ALA A CA 1
ATOM 847 C C . ALA A 1 100 ? 5.023 -10.946 1.491 1.00 94.56 100 ALA A C 1
ATOM 849 O O . ALA A 1 100 ? 4.807 -10.975 2.703 1.00 94.56 100 ALA A O 1
ATOM 850 N N . GLN A 1 101 ? 6.103 -10.345 0.984 1.00 91.69 101 GLN A N 1
ATOM 851 C CA . GLN A 1 101 ? 7.070 -9.606 1.794 1.00 91.69 101 GLN A CA 1
ATOM 852 C C . GLN A 1 101 ? 6.483 -8.331 2.430 1.00 91.69 101 GLN A C 1
ATOM 854 O O . GLN A 1 101 ? 7.017 -7.831 3.416 1.00 91.69 101 GLN A O 1
ATOM 859 N N . ASP A 1 102 ? 5.390 -7.793 1.880 1.00 91.44 102 ASP A N 1
ATOM 860 C CA . ASP A 1 102 ? 4.780 -6.550 2.360 1.00 91.44 102 ASP A CA 1
ATOM 861 C C . ASP A 1 102 ? 3.596 -6.786 3.314 1.00 91.44 102 ASP A C 1
ATOM 863 O O . ASP A 1 102 ? 2.952 -5.825 3.752 1.00 91.44 102 ASP A O 1
ATOM 867 N N . LEU A 1 103 ? 3.331 -8.040 3.698 1.00 93.56 103 LEU A N 1
ATOM 868 C CA . LEU A 1 103 ? 2.249 -8.390 4.617 1.00 93.56 103 LEU A CA 1
ATOM 869 C C . LEU A 1 103 ? 2.448 -7.763 6.003 1.00 93.56 103 LEU A C 1
ATOM 871 O O . LEU A 1 103 ? 3.489 -7.919 6.644 1.00 93.56 103 LEU A O 1
ATOM 875 N N . ASN A 1 104 ? 1.402 -7.105 6.503 1.00 92.69 104 ASN A N 1
ATOM 876 C CA . ASN A 1 104 ? 1.281 -6.752 7.917 1.00 92.69 104 ASN A CA 1
ATOM 877 C C . ASN A 1 104 ? 0.546 -7.848 8.712 1.00 92.69 104 ASN A C 1
ATOM 879 O O . ASN A 1 104 ? -0.004 -8.797 8.147 1.00 92.69 104 ASN A O 1
ATOM 883 N N . LYS A 1 105 ? 0.510 -7.698 10.044 1.00 93.56 105 LYS A N 1
ATOM 884 C CA . LYS A 1 105 ? -0.069 -8.702 10.951 1.00 93.56 105 LYS A CA 1
ATOM 885 C C . LYS A 1 105 ? -1.541 -8.985 10.646 1.00 93.56 105 LYS A C 1
ATOM 887 O O . LYS A 1 105 ? -1.914 -10.146 10.520 1.00 93.56 105 LYS A O 1
ATOM 892 N N . ALA A 1 106 ? -2.365 -7.952 10.479 1.00 94.62 106 ALA A N 1
ATOM 893 C CA . ALA A 1 106 ? -3.781 -8.116 10.155 1.00 94.62 106 ALA A CA 1
ATOM 894 C C . ALA A 1 106 ? -4.004 -8.874 8.836 1.00 94.62 106 ALA A C 1
ATOM 896 O O . ALA A 1 106 ? -4.888 -9.725 8.767 1.00 94.62 106 ALA A O 1
ATOM 897 N N . GLN A 1 107 ? -3.202 -8.606 7.800 1.00 95.69 107 GLN A N 1
ATOM 898 C CA . GLN A 1 107 ? -3.291 -9.318 6.521 1.00 95.69 107 GLN A CA 1
ATOM 899 C C . GLN A 1 107 ? -2.889 -10.788 6.660 1.00 95.69 107 GLN A C 1
ATOM 901 O O . GLN A 1 107 ? -3.596 -11.665 6.164 1.00 95.69 107 GLN A O 1
ATOM 906 N N . TYR A 1 108 ? -1.783 -11.066 7.352 1.00 96.19 108 TYR A N 1
ATOM 907 C CA . TYR A 1 108 ? -1.310 -12.433 7.555 1.00 96.19 108 TYR A CA 1
ATOM 908 C C . TYR A 1 108 ? -2.292 -13.265 8.396 1.00 96.19 108 TYR A C 1
ATOM 910 O O . TYR A 1 108 ? -2.680 -14.367 8.002 1.00 96.19 108 TYR A O 1
ATOM 918 N N . GLU A 1 109 ? -2.784 -12.714 9.506 1.00 96.12 109 GLU A N 1
ATOM 919 C CA . GLU A 1 109 ? -3.775 -13.386 10.354 1.00 96.12 109 GLU A CA 1
ATOM 920 C C . GLU A 1 109 ? -5.126 -13.564 9.645 1.00 96.12 109 GLU A C 1
ATOM 922 O O . GLU A 1 109 ? -5.775 -14.603 9.794 1.00 96.12 109 GLU A O 1
ATOM 927 N N . LEU A 1 110 ? -5.527 -12.621 8.783 1.00 96.44 110 LEU A N 1
ATOM 928 C CA . LEU A 1 110 ? -6.682 -12.807 7.903 1.00 96.44 110 LEU A CA 1
ATOM 929 C C . LEU A 1 110 ? -6.492 -14.015 6.977 1.00 96.44 110 LEU A C 1
ATOM 931 O O . LEU A 1 110 ? -7.410 -14.825 6.860 1.00 96.44 110 LEU A O 1
ATOM 935 N N . ILE A 1 111 ? -5.320 -14.168 6.350 1.00 96.12 111 ILE A N 1
ATOM 936 C CA . ILE A 1 111 ? -5.017 -15.322 5.485 1.00 96.12 111 ILE A CA 1
ATOM 937 C C . ILE A 1 111 ? -5.086 -16.628 6.286 1.00 96.12 111 ILE A C 1
ATOM 939 O O . ILE A 1 111 ? -5.676 -17.605 5.816 1.00 96.12 111 ILE A O 1
ATOM 943 N N . LYS A 1 112 ? -4.547 -16.646 7.509 1.00 95.25 112 LYS A N 1
ATOM 944 C CA . LYS A 1 112 ? -4.592 -17.813 8.403 1.00 95.25 112 LYS A CA 1
ATOM 945 C C . LYS A 1 112 ? -6.011 -18.227 8.746 1.00 95.25 112 LYS A C 1
ATOM 947 O O . LYS A 1 112 ? -6.375 -19.384 8.532 1.00 95.25 112 LYS A O 1
ATOM 952 N N . VAL A 1 113 ? -6.827 -17.293 9.226 1.00 95.25 113 VAL A N 1
ATOM 953 C CA . VAL A 1 113 ? -8.226 -17.568 9.582 1.00 95.25 113 VAL A CA 1
ATOM 954 C C . VAL A 1 113 ? -9.044 -17.940 8.344 1.00 95.25 113 VAL A C 1
ATOM 956 O O . VAL A 1 113 ? -9.860 -18.865 8.393 1.00 95.25 113 VAL A O 1
ATOM 959 N N . PHE A 1 114 ? -8.799 -17.272 7.214 1.00 95.75 114 PHE A N 1
ATOM 960 C CA . PHE A 1 114 ? -9.434 -17.600 5.943 1.00 95.75 114 PHE A CA 1
ATOM 961 C C . PHE A 1 114 ? -9.150 -19.047 5.544 1.00 95.75 114 PHE A C 1
ATOM 963 O O . PHE A 1 114 ? -10.089 -19.783 5.248 1.00 95.75 114 PHE A O 1
ATOM 970 N N . CYS A 1 115 ? -7.890 -19.485 5.588 1.00 95.44 115 CYS A N 1
ATOM 971 C CA . CYS A 1 115 ? -7.525 -20.849 5.211 1.00 95.44 115 CYS A CA 1
ATOM 972 C C . CYS A 1 115 ? -8.024 -21.887 6.231 1.00 95.44 115 CYS A C 1
ATOM 974 O O . CYS A 1 115 ? -8.536 -22.954 5.859 1.00 95.44 115 CYS A O 1
ATOM 976 N N . GLY A 1 116 ? -7.893 -21.559 7.518 1.00 91.88 116 GLY A N 1
ATOM 977 C CA . GLY A 1 116 ? -8.202 -22.435 8.640 1.00 91.88 116 GLY A CA 1
ATOM 978 C C . GLY A 1 116 ? -7.572 -23.821 8.485 1.00 91.88 116 GLY A C 1
ATOM 979 O O . GLY A 1 116 ? -6.478 -24.005 7.951 1.00 91.88 116 GLY A O 1
ATOM 980 N N . GLU A 1 117 ? -8.295 -24.850 8.918 1.00 89.38 117 GLU A N 1
ATOM 981 C CA . GLU A 1 117 ? -7.828 -26.233 8.784 1.00 89.38 117 GLU A CA 1
ATOM 982 C C . GLU A 1 117 ? -8.141 -26.858 7.417 1.00 89.38 117 GLU A C 1
ATOM 984 O O . GLU A 1 117 ? -7.624 -27.930 7.106 1.00 89.38 117 GLU A O 1
ATOM 989 N N . ARG A 1 118 ? -8.990 -26.223 6.599 1.00 91.00 118 ARG A N 1
ATOM 990 C CA . ARG A 1 118 ? -9.555 -26.833 5.383 1.00 91.00 118 ARG A CA 1
ATOM 991 C C . ARG A 1 118 ? -8.761 -26.526 4.125 1.00 91.00 118 ARG A C 1
ATOM 993 O O . ARG A 1 118 ? -8.620 -27.403 3.275 1.00 91.00 118 ARG A O 1
ATOM 1000 N N . VAL A 1 119 ? -8.264 -25.302 3.993 1.00 93.38 119 VAL A N 1
ATOM 1001 C CA . VAL A 1 119 ? -7.505 -24.877 2.817 1.00 93.38 119 VAL A CA 1
ATOM 1002 C C . VAL A 1 119 ? -6.032 -25.142 3.090 1.00 93.38 119 VAL A C 1
ATOM 1004 O O . VAL A 1 119 ? -5.396 -24.445 3.872 1.00 93.38 119 VAL A O 1
ATOM 1007 N N . LYS A 1 120 ? -5.498 -26.197 2.472 1.00 89.12 120 LYS A N 1
ATOM 1008 C CA . LYS A 1 120 ? -4.078 -26.570 2.592 1.00 89.12 120 LYS A CA 1
ATOM 1009 C C . LYS A 1 120 ? -3.241 -26.170 1.382 1.00 89.12 120 LYS A C 1
ATOM 1011 O O . LYS A 1 120 ? -2.023 -26.149 1.471 1.00 89.12 120 LYS A O 1
ATOM 1016 N N . SER A 1 121 ? -3.880 -25.846 0.258 1.00 94.94 121 SER A N 1
ATOM 1017 C CA . SER A 1 121 ? -3.185 -25.384 -0.941 1.00 94.94 121 SER A CA 1
ATOM 1018 C C . SER A 1 121 ? -3.036 -23.867 -0.882 1.00 94.94 121 SER A C 1
ATOM 1020 O O . SER A 1 121 ? -3.904 -23.129 -1.348 1.00 94.94 121 SER A O 1
ATOM 1022 N N . VAL A 1 122 ? -1.949 -23.426 -0.254 1.00 96.56 122 VAL A N 1
ATOM 1023 C CA . VAL A 1 122 ? -1.586 -22.013 -0.133 1.00 96.56 122 VAL A CA 1
ATOM 1024 C C . VAL A 1 122 ? -0.225 -21.803 -0.784 1.00 96.56 122 VAL A C 1
ATOM 1026 O O . VAL A 1 122 ? 0.741 -22.477 -0.436 1.00 96.56 122 VAL A O 1
ATOM 1029 N N . LEU A 1 123 ? -0.166 -20.881 -1.737 1.00 97.12 123 LEU A N 1
ATOM 1030 C CA . LEU A 1 123 ? 1.052 -20.417 -2.385 1.00 97.12 123 LEU A CA 1
ATOM 1031 C C . LEU A 1 123 ? 1.279 -18.967 -1.968 1.00 97.12 123 LEU A C 1
ATOM 1033 O O . LEU A 1 123 ? 0.394 -18.134 -2.146 1.00 97.12 123 LEU A O 1
ATOM 1037 N N . MET A 1 124 ? 2.461 -18.664 -1.447 1.00 96.50 124 MET A N 1
ATOM 1038 C CA . MET A 1 124 ? 2.896 -17.291 -1.223 1.00 96.50 124 MET A CA 1
ATOM 1039 C C . MET A 1 124 ? 4.149 -17.021 -2.057 1.00 96.50 124 MET A C 1
ATOM 1041 O O . MET A 1 124 ? 5.041 -17.868 -2.131 1.00 96.50 124 MET A O 1
ATOM 1045 N N . VAL A 1 125 ? 4.188 -15.861 -2.701 1.00 96.00 125 VAL A N 1
ATOM 1046 C CA . VAL A 1 125 ? 5.301 -15.382 -3.522 1.00 96.00 125 VAL A CA 1
ATOM 1047 C C . VAL A 1 125 ? 5.729 -14.026 -2.978 1.00 96.00 125 VAL A C 1
ATOM 1049 O O . VAL A 1 125 ? 4.886 -13.181 -2.693 1.00 96.00 125 VAL A O 1
ATOM 1052 N N . GLY A 1 126 ? 7.033 -13.823 -2.817 1.00 93.12 126 GLY A N 1
ATOM 1053 C CA . GLY A 1 126 ? 7.586 -12.546 -2.383 1.00 93.12 126 GLY A CA 1
ATOM 1054 C C . GLY A 1 126 ? 9.105 -12.491 -2.505 1.00 93.12 126 GLY A C 1
ATOM 1055 O O . GLY A 1 126 ? 9.760 -13.515 -2.715 1.00 93.12 126 GLY A O 1
ATOM 1056 N N . ASP A 1 127 ? 9.664 -11.288 -2.374 1.00 90.94 127 ASP A N 1
ATOM 1057 C CA . ASP A 1 127 ? 11.111 -11.038 -2.354 1.00 90.94 127 ASP A CA 1
ATOM 1058 C C . ASP A 1 127 ? 11.492 -10.219 -1.108 1.00 90.94 127 ASP A C 1
ATOM 1060 O O . ASP A 1 127 ? 11.190 -9.026 -1.039 1.00 90.94 127 ASP A O 1
ATOM 1064 N N . PRO A 1 128 ? 12.218 -10.806 -0.141 1.00 85.75 128 PRO A N 1
ATOM 1065 C CA . PRO A 1 128 ? 12.673 -10.108 1.064 1.00 85.75 128 PRO A CA 1
ATOM 1066 C C . PRO A 1 128 ? 13.503 -8.851 0.769 1.00 85.75 128 PRO A C 1
ATOM 1068 O O . PRO A 1 128 ? 13.516 -7.896 1.546 1.00 85.75 128 PRO A O 1
ATOM 1071 N N . ASN A 1 129 ? 14.195 -8.806 -0.375 1.00 85.69 129 ASN A N 1
ATOM 1072 C CA . ASN A 1 129 ? 14.982 -7.639 -0.776 1.00 85.69 129 ASN A CA 1
ATOM 1073 C C . ASN A 1 129 ? 14.118 -6.485 -1.312 1.00 85.69 129 ASN A C 1
ATOM 1075 O O . ASN A 1 129 ? 14.647 -5.393 -1.527 1.00 85.69 129 ASN A O 1
ATOM 1079 N N . GLN A 1 130 ? 12.820 -6.713 -1.525 1.00 84.50 130 GLN A N 1
ATOM 1080 C CA . GLN A 1 130 ? 11.845 -5.727 -2.001 1.00 84.50 130 GLN A CA 1
ATOM 1081 C C . GLN A 1 130 ? 10.893 -5.242 -0.899 1.00 84.50 130 GLN A C 1
ATOM 1083 O O . GLN A 1 130 ? 9.964 -4.495 -1.191 1.00 84.50 130 GLN A O 1
ATOM 1088 N N . MET A 1 131 ? 11.159 -5.573 0.370 1.00 84.25 131 MET A N 1
ATOM 1089 C CA . MET A 1 131 ? 10.418 -5.040 1.518 1.00 84.25 131 MET A CA 1
ATOM 1090 C C . MET A 1 131 ? 10.618 -3.525 1.664 1.00 84.25 131 MET A C 1
ATOM 1092 O O . MET A 1 131 ? 11.554 -3.059 2.320 1.00 84.25 131 MET A O 1
ATOM 1096 N N . ILE A 1 132 ? 9.729 -2.734 1.063 1.00 80.19 132 ILE A N 1
ATOM 1097 C CA . ILE A 1 132 ? 9.778 -1.262 1.108 1.00 80.19 132 ILE A CA 1
ATOM 1098 C C . ILE A 1 132 ? 8.623 -0.648 1.908 1.00 80.19 132 ILE A C 1
ATOM 1100 O O . ILE A 1 132 ? 8.659 0.553 2.196 1.00 80.19 132 ILE A O 1
ATOM 1104 N N . TYR A 1 133 ? 7.640 -1.453 2.326 1.00 77.00 133 TYR A N 1
ATOM 1105 C CA . TYR A 1 133 ? 6.470 -1.014 3.094 1.00 77.00 133 TYR A CA 1
ATOM 1106 C C . TYR A 1 133 ? 6.606 -1.185 4.616 1.00 77.00 133 TYR A C 1
ATOM 1108 O O . TYR A 1 133 ? 5.613 -1.101 5.334 1.00 77.00 133 TYR A O 1
ATOM 1116 N N . GLY A 1 134 ? 7.826 -1.303 5.156 1.00 73.31 134 GLY A N 1
ATOM 1117 C CA . GLY A 1 134 ? 8.048 -1.432 6.608 1.00 73.31 134 GLY A CA 1
ATOM 1118 C C . GLY A 1 134 ? 7.408 -0.318 7.459 1.00 73.31 134 GLY A C 1
ATOM 1119 O O . GLY A 1 134 ? 6.965 -0.563 8.577 1.00 73.31 134 GLY A O 1
ATOM 1120 N N . PHE A 1 135 ? 7.250 0.895 6.915 1.00 72.31 135 PHE A N 1
ATOM 1121 C CA . PHE A 1 135 ? 6.528 1.992 7.583 1.00 72.31 135 PHE A CA 1
ATOM 1122 C C . PHE A 1 135 ? 5.022 1.720 7.777 1.00 72.31 135 PHE A C 1
ATOM 1124 O O . PHE A 1 135 ? 4.382 2.369 8.600 1.00 72.31 135 PHE A O 1
ATOM 1131 N N . ASN A 1 136 ? 4.450 0.784 7.019 1.00 72.88 136 ASN A N 1
ATOM 1132 C CA . ASN A 1 136 ? 3.064 0.332 7.124 1.00 72.88 136 ASN A CA 1
ATOM 1133 C C . ASN A 1 136 ? 2.926 -0.934 7.996 1.00 72.88 136 ASN A C 1
ATOM 1135 O O . ASN A 1 136 ? 1.868 -1.560 8.006 1.00 72.88 136 ASN A O 1
ATOM 1139 N N . GLY A 1 137 ? 3.975 -1.313 8.736 1.00 76.56 137 GLY A N 1
ATOM 1140 C CA . GLY A 1 137 ? 3.955 -2.456 9.651 1.00 76.56 137 GLY A CA 1
ATOM 1141 C C . GLY A 1 137 ? 4.164 -3.815 8.982 1.00 76.56 137 GLY A C 1
ATOM 1142 O O . GLY A 1 137 ? 3.793 -4.829 9.572 1.00 76.56 137 GLY A O 1
ATOM 1143 N N . SER A 1 138 ? 4.722 -3.849 7.768 1.00 81.31 138 SER A N 1
ATOM 1144 C CA . SER A 1 138 ? 5.133 -5.101 7.127 1.00 81.31 138 SER A CA 1
ATOM 1145 C C . SER A 1 138 ? 6.202 -5.809 7.968 1.00 81.31 138 SER A C 1
ATOM 1147 O O . SER A 1 138 ? 7.120 -5.154 8.473 1.00 81.31 138 SER A O 1
ATOM 1149 N N . LYS A 1 139 ? 6.071 -7.129 8.135 1.00 80.50 139 LYS A N 1
ATOM 1150 C CA . LYS A 1 139 ? 7.036 -7.991 8.848 1.00 80.50 139 LYS A CA 1
ATOM 1151 C C . LYS A 1 139 ? 7.359 -9.219 7.996 1.00 80.50 139 LYS A C 1
ATOM 1153 O O . LYS A 1 139 ? 6.682 -9.492 7.010 1.00 80.50 139 LYS A O 1
ATOM 1158 N N . ASP A 1 140 ? 8.354 -9.988 8.410 1.00 83.88 140 ASP A N 1
ATOM 1159 C CA . ASP A 1 140 ? 8.881 -11.180 7.737 1.00 83.88 140 ASP A CA 1
ATOM 1160 C C . ASP A 1 140 ? 7.967 -12.420 7.811 1.00 83.88 140 ASP A C 1
ATOM 1162 O O . ASP A 1 140 ? 8.435 -13.539 7.623 1.00 83.88 140 ASP A O 1
ATOM 1166 N N . PHE A 1 141 ? 6.649 -12.240 7.983 1.00 89.75 141 PHE A N 1
ATOM 1167 C CA . PHE A 1 141 ? 5.665 -13.324 8.124 1.00 89.75 141 PHE A CA 1
ATOM 1168 C C . PHE A 1 141 ? 5.778 -14.396 7.037 1.00 89.75 141 PHE A C 1
ATOM 1170 O O . PHE A 1 141 ? 5.593 -15.578 7.309 1.00 89.75 141 PHE A O 1
ATOM 1177 N N . PHE A 1 142 ? 6.077 -14.003 5.798 1.00 88.25 142 PHE A N 1
ATOM 1178 C CA . PHE A 1 142 ? 6.260 -14.945 4.697 1.00 88.25 142 PHE A CA 1
ATOM 1179 C C . PHE A 1 142 ? 7.523 -15.820 4.845 1.00 88.25 142 PHE A C 1
ATOM 1181 O O . PHE A 1 142 ? 7.504 -16.983 4.443 1.00 88.25 142 PHE A O 1
ATOM 1188 N N . GLU A 1 143 ? 8.603 -15.306 5.439 1.00 88.56 143 GLU A N 1
ATOM 1189 C CA . GLU A 1 143 ? 9.852 -16.055 5.650 1.00 88.56 143 GLU A CA 1
ATOM 1190 C C . GLU A 1 143 ? 9.858 -16.861 6.958 1.00 88.56 143 GLU A C 1
ATOM 1192 O O . GLU A 1 143 ? 10.532 -17.890 7.035 1.00 88.56 143 GLU A O 1
ATOM 1197 N N . THR A 1 144 ? 9.113 -16.428 7.980 1.00 91.75 144 THR A N 1
ATOM 1198 C CA . THR A 1 144 ? 9.125 -17.038 9.320 1.00 91.75 144 THR A CA 1
ATOM 1199 C C . THR A 1 144 ? 7.844 -17.807 9.626 1.00 91.75 144 THR A C 1
ATOM 1201 O O . THR A 1 144 ? 7.843 -19.037 9.767 1.00 91.75 144 THR A O 1
ATOM 1204 N N . ASP A 1 145 ? 6.735 -17.085 9.737 1.00 94.56 145 ASP A N 1
ATOM 1205 C CA . ASP A 1 145 ? 5.471 -17.600 10.247 1.00 94.56 145 ASP A CA 1
ATOM 1206 C C . ASP A 1 145 ? 4.830 -18.542 9.233 1.00 94.56 145 ASP A C 1
ATOM 1208 O O . ASP A 1 145 ? 4.388 -19.624 9.602 1.00 94.56 145 ASP A O 1
ATOM 1212 N N . PHE A 1 146 ? 4.871 -18.208 7.942 1.00 95.00 146 PHE A N 1
ATOM 1213 C CA . PHE A 1 146 ? 4.307 -19.036 6.879 1.00 95.00 146 PHE A CA 1
ATOM 1214 C C . PHE A 1 146 ? 5.001 -20.401 6.798 1.00 95.00 146 PHE A C 1
ATOM 1216 O O . PHE A 1 146 ? 4.336 -21.432 6.655 1.00 95.00 146 PHE A O 1
ATOM 1223 N N . ILE A 1 147 ? 6.328 -20.431 6.972 1.00 94.38 147 ILE A N 1
ATOM 1224 C CA . ILE A 1 147 ? 7.106 -21.676 7.015 1.00 94.38 147 ILE A CA 1
ATOM 1225 C C . ILE A 1 147 ? 6.666 -22.558 8.189 1.00 94.38 147 ILE A C 1
ATOM 1227 O O . ILE A 1 147 ? 6.534 -23.775 8.044 1.00 94.38 147 ILE A O 1
ATOM 1231 N N . THR A 1 148 ? 6.393 -21.946 9.340 1.00 94.06 148 THR A N 1
ATOM 1232 C CA . THR A 1 148 ? 5.992 -22.654 10.562 1.00 94.06 148 THR A CA 1
ATOM 1233 C C . THR A 1 148 ? 4.535 -23.123 10.505 1.00 94.06 148 THR A C 1
ATOM 1235 O O . THR A 1 148 ? 4.245 -24.290 10.792 1.00 94.06 148 THR A O 1
ATOM 1238 N N . ASP A 1 149 ? 3.630 -22.231 10.102 1.00 94.50 149 ASP A N 1
ATOM 1239 C CA . ASP A 1 149 ? 2.179 -22.412 10.140 1.00 94.50 149 ASP A CA 1
ATOM 1240 C C . ASP A 1 149 ? 1.681 -23.323 9.006 1.00 94.50 149 ASP A C 1
ATOM 1242 O O . ASP A 1 149 ? 0.815 -24.176 9.226 1.00 94.50 149 ASP A O 1
ATOM 1246 N N . PHE A 1 150 ? 2.237 -23.182 7.797 1.00 94.56 150 PHE A N 1
ATOM 1247 C CA . PHE A 1 150 ? 1.764 -23.889 6.598 1.00 94.56 150 PHE A CA 1
ATOM 1248 C C . PHE A 1 150 ? 2.711 -24.979 6.096 1.00 94.56 150 PHE A C 1
ATOM 1250 O O . PHE A 1 150 ? 2.272 -25.830 5.322 1.00 94.56 150 PHE A O 1
ATOM 1257 N N . LYS A 1 151 ? 3.973 -25.000 6.552 1.00 94.75 151 LYS A N 1
ATOM 1258 C CA . LYS A 1 151 ? 5.002 -25.979 6.144 1.00 94.75 151 LYS A CA 1
ATOM 1259 C C . LYS A 1 151 ? 5.071 -26.174 4.615 1.00 94.75 151 LYS A C 1
ATOM 1261 O O . LYS A 1 151 ? 4.971 -27.311 4.145 1.00 94.75 151 LYS A O 1
ATOM 1266 N N . PRO A 1 152 ? 5.186 -25.083 3.838 1.00 95.44 152 PRO A N 1
ATOM 1267 C CA . PRO A 1 152 ? 5.204 -25.136 2.384 1.00 95.44 152 PRO A CA 1
ATOM 1268 C C . PRO A 1 152 ? 6.511 -25.751 1.864 1.00 95.44 152 PRO A C 1
ATOM 1270 O O . PRO A 1 152 ? 7.541 -25.744 2.539 1.00 95.44 152 PRO A O 1
ATOM 1273 N N . GLU A 1 153 ? 6.492 -26.210 0.615 1.00 95.81 153 GLU A N 1
ATOM 1274 C CA . GLU A 1 153 ? 7.725 -26.407 -0.148 1.00 95.81 153 GLU A CA 1
ATOM 1275 C C . GLU A 1 153 ? 8.251 -25.045 -0.625 1.00 95.81 153 GLU A C 1
ATOM 1277 O O . GLU A 1 153 ? 7.500 -24.237 -1.175 1.00 95.81 153 GLU A O 1
ATOM 1282 N N . THR A 1 154 ? 9.541 -24.777 -0.415 1.00 94.31 154 THR A N 1
ATOM 1283 C CA . THR A 1 154 ? 10.160 -23.492 -0.771 1.00 94.31 154 THR A CA 1
ATOM 1284 C C . THR A 1 154 ? 10.929 -23.595 -2.083 1.00 94.31 154 THR A C 1
ATOM 1286 O O . THR A 1 154 ? 11.854 -24.399 -2.215 1.00 94.31 154 THR A O 1
ATOM 1289 N N . PHE A 1 155 ? 10.610 -22.710 -3.027 1.00 94.12 155 PHE A N 1
ATOM 1290 C CA . PHE A 1 155 ? 11.310 -22.575 -4.303 1.00 94.12 155 PHE A CA 1
ATOM 1291 C C . PHE A 1 155 ? 11.970 -21.200 -4.393 1.00 94.12 155 PHE A C 1
ATOM 1293 O O . PHE A 1 155 ? 11.331 -20.183 -4.146 1.00 94.12 155 PHE A O 1
ATOM 1300 N N . ASN A 1 156 ? 13.249 -21.164 -4.772 1.00 91.38 156 ASN A N 1
ATOM 1301 C CA . ASN A 1 156 ? 14.007 -19.923 -4.929 1.00 91.38 156 ASN A CA 1
ATOM 1302 C C . ASN A 1 156 ? 14.281 -19.652 -6.410 1.00 91.38 156 ASN A C 1
ATOM 1304 O O . ASN A 1 156 ? 15.115 -20.321 -7.021 1.00 91.38 156 ASN A O 1
ATOM 1308 N N . LEU A 1 157 ? 13.615 -18.645 -6.973 1.00 91.81 157 LEU A N 1
ATOM 1309 C CA . LEU A 1 157 ? 13.808 -18.215 -8.357 1.00 91.81 157 LEU A CA 1
ATOM 1310 C C . LEU A 1 157 ? 14.829 -17.073 -8.399 1.00 91.81 15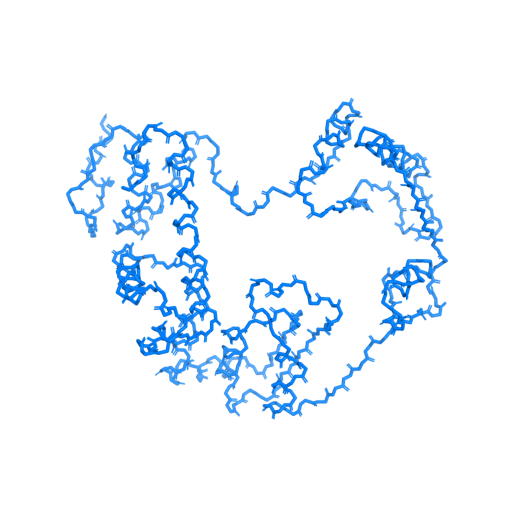7 LEU A C 1
ATOM 1312 O O . LEU A 1 157 ? 14.510 -15.933 -8.080 1.00 91.81 157 LEU A O 1
ATOM 1316 N N . ARG A 1 158 ? 16.081 -17.382 -8.753 1.00 87.00 158 ARG A N 1
ATOM 1317 C CA . ARG A 1 158 ? 17.175 -16.387 -8.784 1.00 87.00 158 ARG A CA 1
ATOM 1318 C C . ARG A 1 158 ? 17.474 -15.824 -10.168 1.00 87.00 158 ARG A C 1
ATOM 1320 O O . ARG A 1 158 ? 18.158 -14.807 -10.278 1.00 87.00 158 ARG A O 1
ATOM 1327 N N . GLU A 1 159 ? 17.013 -16.500 -11.212 1.00 91.81 159 GLU A N 1
ATOM 1328 C CA . GLU A 1 159 ? 17.228 -16.075 -12.589 1.00 91.81 159 GLU A CA 1
ATOM 1329 C C . GLU A 1 159 ? 16.297 -14.918 -12.945 1.00 91.81 159 GLU A C 1
ATOM 1331 O O . GLU A 1 159 ? 15.075 -15.016 -12.819 1.00 91.81 159 GLU A O 1
ATOM 1336 N N . ASN A 1 160 ? 16.881 -13.813 -13.401 1.00 91.81 160 ASN A N 1
ATOM 1337 C CA . ASN A 1 160 ? 16.134 -12.644 -13.827 1.00 91.81 160 ASN A CA 1
ATOM 1338 C C . ASN A 1 160 ? 15.881 -12.686 -15.343 1.00 91.81 160 ASN A C 1
ATOM 1340 O O . ASN A 1 160 ? 16.816 -12.684 -16.145 1.00 91.81 160 ASN A O 1
ATOM 1344 N N . TYR A 1 161 ? 14.597 -12.664 -15.708 1.00 91.75 161 TYR A N 1
ATOM 1345 C CA . TYR A 1 161 ? 14.107 -12.643 -17.092 1.00 91.75 161 TYR A CA 1
ATOM 1346 C C . TYR A 1 161 ? 13.628 -11.252 -17.550 1.00 91.75 161 TYR A C 1
ATOM 1348 O O . TYR A 1 161 ? 13.261 -11.076 -18.707 1.00 91.75 161 TYR A O 1
ATOM 1356 N N . ARG A 1 162 ? 13.597 -10.262 -16.647 1.00 91.94 162 ARG A N 1
ATOM 1357 C CA . ARG A 1 162 ? 13.049 -8.914 -16.885 1.00 91.94 162 ARG A CA 1
ATOM 1358 C C . ARG A 1 162 ? 14.111 -7.920 -17.356 1.00 91.94 162 ARG A C 1
ATOM 1360 O O . ARG A 1 162 ? 13.833 -7.060 -18.184 1.00 91.94 162 ARG A O 1
ATOM 1367 N N . SER A 1 163 ? 15.300 -7.992 -16.777 1.00 94.00 163 SER A N 1
ATOM 1368 C CA . SER A 1 163 ? 16.321 -6.953 -16.832 1.00 94.00 163 SER A CA 1
ATOM 1369 C C . SER A 1 163 ? 17.520 -7.395 -17.664 1.00 94.00 163 SER A C 1
ATOM 1371 O O . SER A 1 163 ? 17.901 -8.563 -17.682 1.00 94.00 163 SER A O 1
ATOM 1373 N N . SER A 1 164 ? 18.161 -6.435 -18.328 1.00 95.19 164 SER A N 1
ATOM 1374 C CA . SER A 1 164 ? 19.410 -6.676 -19.051 1.00 95.19 164 SER A CA 1
ATOM 1375 C C . SER A 1 164 ? 20.589 -6.908 -18.103 1.00 95.19 164 SER A C 1
ATOM 1377 O O . SER A 1 164 ? 20.576 -6.492 -16.937 1.00 95.19 164 SER A O 1
ATOM 1379 N N . LYS A 1 165 ? 21.661 -7.508 -18.630 1.00 95.31 165 LYS A N 1
ATOM 1380 C CA . LYS A 1 165 ? 22.880 -7.830 -17.873 1.00 95.31 165 LYS A CA 1
ATOM 1381 C C . LYS A 1 165 ? 23.458 -6.607 -17.157 1.00 95.31 165 LYS A C 1
ATOM 1383 O O . LYS A 1 165 ? 23.830 -6.705 -15.989 1.00 95.31 165 LYS A O 1
ATOM 1388 N N . ARG A 1 166 ? 23.490 -5.436 -17.809 1.00 95.25 166 ARG A N 1
ATOM 1389 C CA . ARG A 1 166 ? 23.983 -4.193 -17.183 1.00 95.25 166 ARG A CA 1
ATOM 1390 C C . ARG A 1 166 ? 23.091 -3.665 -16.058 1.00 95.25 166 ARG A C 1
ATOM 1392 O O . ARG A 1 166 ? 23.617 -3.119 -15.090 1.00 95.25 166 ARG A O 1
ATOM 1399 N N . VAL A 1 167 ? 21.771 -3.833 -16.149 1.00 94.81 167 VAL A N 1
ATOM 1400 C CA . VAL A 1 167 ? 20.847 -3.439 -15.071 1.00 94.81 167 VAL A CA 1
ATOM 1401 C C . VAL A 1 167 ? 21.022 -4.355 -13.859 1.00 94.81 167 VAL A C 1
ATOM 1403 O O . VAL A 1 167 ? 21.148 -3.862 -12.739 1.00 94.81 167 VAL A O 1
ATOM 1406 N N . ILE A 1 168 ? 21.120 -5.670 -14.077 1.00 93.75 168 ILE A N 1
ATOM 1407 C CA . ILE A 1 168 ? 21.351 -6.653 -13.005 1.00 93.75 168 ILE A CA 1
ATOM 1408 C C . ILE A 1 168 ? 22.708 -6.419 -12.329 1.00 93.75 168 ILE A C 1
ATOM 1410 O O . ILE A 1 168 ? 22.803 -6.462 -11.104 1.00 93.75 168 ILE A O 1
ATOM 1414 N N . GLN A 1 169 ? 23.757 -6.114 -13.100 1.00 93.62 169 GLN A N 1
ATOM 1415 C CA . GLN A 1 169 ? 25.066 -5.746 -12.547 1.00 93.62 169 GLN A CA 1
ATOM 1416 C C . GLN A 1 169 ? 24.966 -4.542 -11.608 1.00 93.62 169 GLN A C 1
ATOM 1418 O O . GLN A 1 169 ? 25.501 -4.597 -10.504 1.00 93.62 169 GLN A O 1
ATOM 1423 N N . LEU A 1 170 ? 24.253 -3.482 -12.009 1.00 93.75 170 LEU A N 1
ATOM 1424 C CA . LEU A 1 170 ? 24.072 -2.299 -11.167 1.00 93.75 170 LEU A CA 1
ATOM 1425 C C . LEU A 1 170 ? 23.273 -2.616 -9.893 1.00 93.75 170 LEU A C 1
ATOM 1427 O O . LEU A 1 170 ? 23.659 -2.179 -8.811 1.00 93.75 170 LEU A O 1
ATOM 1431 N N . ALA A 1 171 ? 22.208 -3.416 -9.995 1.00 92.44 171 ALA A N 1
ATOM 1432 C CA . ALA A 1 171 ? 21.444 -3.866 -8.830 1.00 92.44 171 ALA A CA 1
ATOM 1433 C C . ALA A 1 171 ? 22.319 -4.672 -7.851 1.00 92.44 171 ALA A C 1
ATOM 1435 O O . ALA A 1 171 ? 22.298 -4.421 -6.646 1.00 92.44 171 ALA A O 1
ATOM 1436 N N . ASN A 1 172 ? 23.164 -5.566 -8.370 1.00 92.25 172 ASN A N 1
ATOM 1437 C CA . ASN A 1 172 ? 24.090 -6.365 -7.569 1.00 92.25 172 ASN A CA 1
ATOM 1438 C C . ASN A 1 172 ? 25.232 -5.546 -6.937 1.00 92.25 172 ASN A C 1
ATOM 1440 O O . ASN A 1 172 ? 25.805 -5.992 -5.948 1.00 92.25 172 ASN A O 1
ATOM 1444 N N . VAL A 1 173 ? 25.561 -4.350 -7.441 1.00 93.56 173 VAL A N 1
ATOM 1445 C CA . VAL A 1 173 ? 26.478 -3.432 -6.734 1.00 93.56 173 VAL A CA 1
ATOM 1446 C C . VAL A 1 173 ? 25.836 -2.911 -5.444 1.00 93.56 173 VAL A C 1
ATOM 1448 O O . VAL A 1 173 ? 26.515 -2.789 -4.429 1.00 93.56 173 VAL A O 1
ATOM 1451 N N . ILE A 1 174 ? 24.530 -2.627 -5.472 1.00 90.31 174 ILE A N 1
ATOM 1452 C CA . ILE A 1 174 ? 23.778 -2.120 -4.315 1.00 90.31 174 ILE A CA 1
ATOM 1453 C C . ILE A 1 174 ? 23.480 -3.255 -3.328 1.00 90.31 174 ILE A C 1
ATOM 1455 O O . ILE A 1 174 ? 23.681 -3.104 -2.123 1.00 90.31 174 ILE A O 1
ATOM 1459 N N . LYS A 1 175 ? 23.020 -4.402 -3.836 1.00 88.56 175 LYS A N 1
ATOM 1460 C CA . LYS A 1 175 ? 22.728 -5.603 -3.049 1.00 88.56 175 LYS A CA 1
ATOM 1461 C C . LYS A 1 175 ? 23.449 -6.810 -3.662 1.00 88.56 175 LYS A C 1
ATOM 1463 O O . LYS A 1 175 ? 22.890 -7.465 -4.548 1.00 88.56 175 LYS A O 1
ATOM 1468 N N . PRO A 1 176 ? 24.677 -7.111 -3.199 1.00 90.94 176 PRO A N 1
ATOM 1469 C CA . PRO A 1 176 ? 25.481 -8.204 -3.734 1.00 90.94 176 PRO A CA 1
ATOM 1470 C C . PRO A 1 176 ? 24.747 -9.541 -3.745 1.00 90.94 176 PRO A C 1
ATOM 1472 O O . PRO A 1 176 ? 24.125 -9.921 -2.755 1.00 90.94 176 PRO A O 1
ATOM 1475 N N . ASN A 1 177 ? 24.876 -10.260 -4.863 1.00 82.81 177 ASN 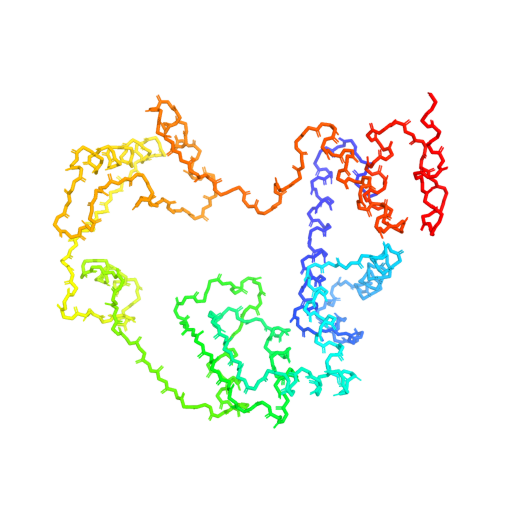A N 1
ATOM 1476 C CA . ASN A 1 177 ? 24.324 -11.599 -5.086 1.00 82.81 177 ASN A CA 1
ATOM 1477 C C . ASN A 1 177 ? 22.790 -11.700 -4.973 1.00 82.81 177 ASN A C 1
ATOM 1479 O O . ASN A 1 177 ? 22.278 -12.783 -4.694 1.00 82.81 177 ASN A O 1
ATOM 1483 N N . SER A 1 178 ? 22.058 -10.602 -5.192 1.00 84.31 178 SER A N 1
ATOM 1484 C CA . SER A 1 178 ? 20.589 -10.614 -5.149 1.00 84.31 178 SER A CA 1
ATOM 1485 C C . SER A 1 178 ? 19.963 -11.280 -6.374 1.00 84.31 178 SER A C 1
ATOM 1487 O O . SER A 1 178 ? 18.933 -11.932 -6.244 1.00 84.31 178 SER A O 1
ATOM 1489 N N . GLN A 1 179 ? 20.573 -11.145 -7.558 1.00 87.25 179 GLN A N 1
ATOM 1490 C CA . GLN A 1 179 ? 19.992 -11.636 -8.814 1.00 87.25 179 GLN A CA 1
ATOM 1491 C C . GLN A 1 179 ? 21.041 -12.269 -9.736 1.00 87.25 179 GLN A C 1
ATOM 1493 O O . GLN A 1 179 ? 22.193 -11.826 -9.783 1.00 87.25 179 GLN A O 1
ATOM 1498 N N . ILE A 1 180 ? 20.631 -13.283 -10.503 1.00 90.12 180 ILE A N 1
ATOM 1499 C CA . ILE A 1 180 ? 21.467 -13.989 -11.483 1.00 90.12 180 ILE A CA 1
ATOM 1500 C C . ILE A 1 180 ? 20.966 -13.669 -12.893 1.00 90.12 180 ILE A C 1
ATOM 1502 O O . ILE A 1 180 ? 19.764 -13.652 -13.156 1.00 90.12 180 ILE A O 1
ATOM 1506 N N . ASN A 1 181 ? 21.896 -13.407 -13.811 1.00 88.31 181 ASN A N 1
ATOM 1507 C CA . ASN A 1 181 ? 21.559 -13.187 -15.215 1.00 88.31 181 ASN A CA 1
ATOM 1508 C C . ASN A 1 181 ? 21.041 -14.480 -15.846 1.00 88.31 181 ASN A C 1
ATOM 1510 O O . ASN A 1 181 ? 21.726 -15.498 -15.779 1.00 88.31 181 ASN A O 1
ATOM 1514 N N . HIS A 1 182 ? 19.910 -14.408 -16.543 1.00 90.12 182 HIS A N 1
ATOM 1515 C CA . HIS A 1 182 ? 19.543 -15.451 -17.492 1.00 90.12 182 HIS A CA 1
ATOM 1516 C C . HIS A 1 182 ? 20.510 -15.448 -18.694 1.00 90.12 182 HIS A C 1
ATOM 1518 O O . HIS A 1 182 ? 20.979 -14.386 -19.124 1.00 90.12 182 HIS A O 1
ATOM 1524 N N . GLU A 1 183 ? 20.811 -16.618 -19.264 1.00 87.25 183 GLU A N 1
ATOM 1525 C CA . GLU A 1 183 ? 21.791 -16.751 -20.357 1.00 87.25 183 GLU A CA 1
ATOM 1526 C C . GLU A 1 183 ? 21.421 -15.886 -21.573 1.00 87.25 183 GLU A C 1
ATOM 1528 O O . GLU A 1 183 ? 22.257 -15.138 -22.099 1.00 87.25 183 GLU A O 1
ATOM 1533 N N . ALA A 1 184 ? 20.135 -15.913 -21.943 1.00 88.56 184 ALA A N 1
ATOM 1534 C CA . ALA A 1 184 ? 19.573 -15.162 -23.064 1.00 88.56 184 ALA A CA 1
ATOM 1535 C C . ALA A 1 184 ? 19.311 -13.672 -22.765 1.00 88.56 184 ALA A C 1
ATOM 1537 O O . ALA A 1 184 ? 18.756 -12.974 -23.610 1.00 88.56 184 ALA A O 1
ATOM 1538 N N . ALA A 1 185 ? 19.680 -13.160 -21.583 1.00 90.38 185 ALA A N 1
ATOM 1539 C CA . ALA A 1 185 ? 19.486 -11.747 -21.272 1.00 90.38 185 ALA A CA 1
ATOM 1540 C C . ALA A 1 185 ? 20.338 -10.852 -22.192 1.00 90.38 185 ALA A C 1
ATOM 1542 O O . ALA A 1 185 ? 21.540 -11.087 -22.389 1.00 90.38 185 ALA A O 1
ATOM 1543 N N . PHE A 1 186 ? 19.710 -9.792 -22.706 1.00 93.19 186 PHE A N 1
ATOM 1544 C CA . PHE A 1 186 ? 20.359 -8.740 -23.486 1.00 93.19 186 PHE A CA 1
ATOM 1545 C C . PHE A 1 186 ? 21.482 -8.050 -22.701 1.00 93.19 186 PHE A C 1
ATOM 1547 O O . PHE A 1 186 ? 21.504 -8.063 -21.463 1.00 93.19 186 PHE A O 1
ATOM 1554 N N . THR A 1 187 ? 22.423 -7.424 -23.411 1.00 94.38 187 THR A N 1
ATOM 1555 C CA . THR A 1 187 ? 23.540 -6.730 -22.755 1.00 94.38 187 THR A CA 1
ATOM 1556 C C . THR A 1 187 ? 23.030 -5.480 -22.042 1.00 94.38 187 THR A C 1
ATOM 1558 O O . THR A 1 187 ? 23.375 -5.256 -20.876 1.00 94.38 187 THR A O 1
ATOM 1561 N N . GLY A 1 188 ? 22.165 -4.705 -22.701 1.00 93.62 188 GLY A N 1
ATOM 1562 C CA . GLY A 1 188 ? 21.581 -3.487 -22.152 1.00 93.62 188 GLY A CA 1
ATOM 1563 C C . GLY A 1 188 ? 22.555 -2.325 -22.038 1.00 93.62 188 GLY A C 1
ATOM 1564 O O . GLY A 1 188 ? 23.749 -2.425 -22.341 1.00 93.62 188 GLY A O 1
ATOM 1565 N N . CYS A 1 189 ? 22.056 -1.205 -21.519 1.00 92.19 189 CYS A N 1
ATOM 1566 C CA . CYS A 1 189 ? 22.859 -0.042 -21.164 1.00 92.19 189 CYS A CA 1
ATOM 1567 C C . CYS A 1 189 ? 22.433 0.540 -19.809 1.00 92.19 189 CYS A C 1
ATOM 1569 O O . CYS A 1 189 ? 21.267 0.497 -19.428 1.00 92.19 189 CYS A O 1
ATOM 1571 N N . THR A 1 190 ? 23.400 1.085 -19.074 1.00 93.56 190 THR A N 1
ATOM 1572 C CA . THR A 1 190 ? 23.180 1.872 -17.856 1.00 93.56 190 THR A CA 1
ATOM 1573 C C . THR A 1 190 ? 24.058 3.117 -17.942 1.00 93.56 190 THR A C 1
ATOM 1575 O O . THR A 1 190 ? 25.196 3.057 -18.411 1.00 93.56 190 THR A O 1
ATOM 1578 N N . ARG A 1 191 ? 23.516 4.273 -17.553 1.00 94.69 191 ARG A N 1
ATOM 1579 C CA . ARG A 1 191 ? 24.236 5.553 -17.534 1.00 94.69 191 ARG A CA 1
ATOM 1580 C C . ARG A 1 191 ? 23.970 6.236 -16.203 1.00 94.69 191 ARG A C 1
ATOM 1582 O O . ARG A 1 191 ? 22.822 6.322 -15.785 1.00 94.69 191 ARG A O 1
ATOM 1589 N N . ILE A 1 192 ? 25.029 6.719 -15.566 1.00 94.06 192 ILE A N 1
ATOM 1590 C CA . ILE A 1 192 ? 24.955 7.493 -14.327 1.00 94.06 192 ILE A CA 1
ATOM 1591 C C . ILE A 1 192 ? 25.505 8.877 -14.646 1.00 94.06 192 ILE A C 1
ATOM 1593 O O . ILE A 1 192 ? 26.646 8.995 -15.092 1.00 94.06 192 ILE A O 1
ATOM 1597 N N . GLN A 1 193 ? 24.686 9.906 -14.446 1.00 95.44 193 GLN A N 1
ATOM 1598 C CA . GLN A 1 193 ? 25.053 11.292 -14.700 1.00 95.44 193 GLN A CA 1
ATOM 1599 C C . GLN A 1 193 ? 24.848 12.105 -13.419 1.00 95.44 193 GLN A C 1
ATOM 1601 O O . GLN A 1 193 ? 23.705 12.291 -13.007 1.00 95.44 193 GLN A O 1
ATOM 1606 N N . PRO A 1 194 ? 25.915 12.611 -12.779 1.00 95.75 194 PRO A N 1
ATOM 1607 C CA . PRO A 1 194 ? 25.756 13.611 -11.736 1.00 95.75 194 PRO A CA 1
ATOM 1608 C C . PRO A 1 194 ? 25.278 14.926 -12.366 1.00 95.75 194 PRO A C 1
ATOM 1610 O O . PRO A 1 194 ? 25.837 15.389 -13.367 1.00 95.75 194 PRO A O 1
ATOM 1613 N N . CYS A 1 195 ? 24.255 15.528 -11.768 1.00 96.69 195 CYS A N 1
ATOM 1614 C CA . CYS A 1 195 ? 23.684 16.808 -12.179 1.00 96.69 195 CYS A CA 1
ATOM 1615 C C . CYS A 1 195 ? 23.864 17.829 -11.051 1.00 96.69 195 CYS A C 1
ATOM 1617 O O . CYS A 1 195 ? 23.724 17.499 -9.877 1.00 96.69 195 CYS A O 1
ATOM 1619 N N . LEU A 1 196 ? 24.204 19.071 -11.407 1.00 95.88 196 LEU A N 1
ATOM 1620 C CA . LEU A 1 196 ? 24.472 20.134 -10.428 1.00 95.88 196 LEU A CA 1
ATOM 1621 C C . LEU A 1 196 ? 23.195 20.669 -9.769 1.00 95.88 196 LEU A C 1
ATOM 1623 O O . LEU A 1 196 ? 23.246 21.179 -8.653 1.00 95.88 196 LEU A O 1
ATOM 1627 N N . ASN A 1 197 ? 22.071 20.606 -10.481 1.00 95.62 197 ASN A N 1
ATOM 1628 C CA . ASN A 1 197 ? 20.767 21.076 -10.033 1.00 95.62 197 ASN A CA 1
ATOM 1629 C C . ASN A 1 197 ? 19.640 20.368 -10.810 1.00 95.62 197 ASN A C 1
ATOM 1631 O O . ASN A 1 197 ? 19.898 19.656 -11.787 1.00 95.62 197 ASN A O 1
ATOM 1635 N N . GLU A 1 198 ? 18.401 20.609 -10.378 1.00 95.25 198 GLU A N 1
ATOM 1636 C CA . GLU A 1 198 ? 17.184 20.009 -10.944 1.00 95.25 198 GLU A CA 1
ATOM 1637 C C . GLU A 1 198 ? 16.955 20.398 -12.415 1.00 95.25 198 GLU A C 1
ATOM 1639 O O . GLU A 1 198 ? 16.456 19.592 -13.195 1.00 95.25 198 GLU A O 1
ATOM 1644 N N . GLU A 1 199 ? 17.364 21.600 -12.839 1.00 96.06 199 GLU A N 1
ATOM 1645 C CA . GLU A 1 199 ? 17.209 22.036 -14.233 1.00 96.06 199 GLU A CA 1
ATOM 1646 C C . GLU A 1 199 ? 18.142 21.260 -15.176 1.00 96.06 199 GLU A C 1
ATOM 1648 O O . GLU A 1 199 ? 17.736 20.824 -16.257 1.00 96.06 199 GLU A O 1
ATOM 1653 N N . VAL A 1 200 ? 19.398 21.050 -14.775 1.00 97.12 200 VAL A N 1
ATOM 1654 C CA . VAL A 1 200 ? 20.367 20.253 -15.542 1.00 97.12 200 VAL A CA 1
ATOM 1655 C C . VAL A 1 200 ? 19.924 18.791 -15.612 1.00 97.12 200 VAL A C 1
ATOM 1657 O O . VAL A 1 200 ? 20.040 18.175 -16.672 1.00 97.12 200 VAL A O 1
ATOM 1660 N N . GLU A 1 201 ? 19.387 18.248 -14.518 1.00 97.62 201 GLU A N 1
ATOM 1661 C CA . GLU A 1 201 ? 18.807 16.900 -14.486 1.00 97.62 201 GLU A CA 1
ATOM 1662 C C . GLU A 1 201 ? 17.605 16.781 -15.431 1.00 97.62 201 GLU A C 1
ATOM 1664 O O . GLU A 1 201 ? 17.584 15.899 -16.291 1.00 97.62 201 GLU A O 1
ATOM 1669 N N . ALA A 1 202 ? 16.651 17.712 -15.351 1.00 96.88 202 ALA A N 1
ATOM 1670 C CA . ALA A 1 202 ? 15.469 17.737 -16.208 1.00 96.88 202 ALA A CA 1
ATOM 1671 C C . ALA A 1 202 ? 15.833 17.783 -17.700 1.00 96.88 202 ALA A C 1
ATOM 1673 O O . ALA A 1 202 ? 15.300 17.009 -18.498 1.00 96.88 202 ALA A O 1
ATOM 1674 N N . ASN A 1 203 ? 16.787 18.639 -18.077 1.00 96.69 203 ASN A N 1
ATOM 1675 C CA . ASN A 1 203 ? 17.270 18.734 -19.455 1.00 96.69 203 ASN A CA 1
ATOM 1676 C C . ASN A 1 203 ? 17.988 17.454 -19.915 1.00 96.69 203 ASN A C 1
ATOM 1678 O O . ASN A 1 203 ? 17.858 17.052 -21.073 1.00 96.69 203 ASN A O 1
ATOM 1682 N N . TRP A 1 204 ? 18.742 16.798 -19.027 1.00 97.56 204 TRP A N 1
ATOM 1683 C CA . TRP A 1 204 ? 19.404 15.531 -19.338 1.00 97.56 204 TRP A CA 1
ATOM 1684 C C . TRP A 1 204 ? 18.391 14.409 -19.590 1.00 97.56 204 TRP A C 1
ATOM 1686 O O . TRP A 1 204 ? 18.508 13.696 -20.591 1.00 97.56 204 TRP A O 1
ATOM 1696 N N . VAL A 1 205 ? 17.363 14.305 -18.743 1.00 97.25 205 VAL A N 1
ATOM 1697 C CA . VAL A 1 205 ? 16.257 13.353 -18.917 1.00 97.25 205 VAL A CA 1
ATOM 1698 C C . VAL A 1 205 ? 15.505 13.629 -20.219 1.00 97.25 205 VAL A C 1
ATOM 1700 O O . VAL A 1 205 ? 15.323 12.712 -21.018 1.00 97.25 205 VAL A O 1
ATOM 1703 N N . LEU A 1 206 ? 15.147 14.890 -20.490 1.00 97.06 206 LEU A N 1
ATOM 1704 C CA . LEU A 1 206 ? 14.471 15.303 -21.725 1.00 97.06 206 LEU A CA 1
ATOM 1705 C C . LEU A 1 206 ? 15.277 14.924 -22.976 1.00 97.06 206 LEU A C 1
ATOM 1707 O O . LEU A 1 206 ? 14.737 14.353 -23.925 1.00 97.06 206 LEU A O 1
ATOM 1711 N N . LYS A 1 207 ? 16.590 15.180 -22.962 1.00 96.94 207 LYS A N 1
ATOM 1712 C CA . LYS A 1 207 ? 17.497 14.771 -24.042 1.00 96.94 207 LYS A CA 1
ATOM 1713 C C . LYS A 1 207 ? 17.511 13.251 -24.225 1.00 96.94 207 LYS A C 1
ATOM 1715 O O . LYS A 1 207 ? 17.553 12.782 -25.359 1.00 96.94 207 LYS A O 1
ATOM 1720 N N . GLY A 1 208 ? 17.477 12.490 -23.130 1.00 96.19 208 GLY A N 1
ATOM 1721 C CA . GLY A 1 208 ? 17.386 11.031 -23.159 1.00 96.19 208 GLY A CA 1
ATOM 1722 C C . GLY A 1 208 ? 16.094 10.534 -23.808 1.00 96.19 208 GLY A C 1
ATOM 1723 O O . GLY A 1 208 ? 16.152 9.671 -24.681 1.00 96.19 208 GLY A O 1
ATOM 1724 N N . ILE A 1 209 ? 14.952 11.121 -23.438 1.00 96.56 209 ILE A N 1
ATOM 1725 C CA . ILE A 1 209 ? 13.643 10.801 -24.025 1.00 96.56 209 ILE A CA 1
ATOM 1726 C C . ILE A 1 209 ? 13.659 11.076 -25.530 1.00 96.56 209 ILE A C 1
ATOM 1728 O O . ILE A 1 209 ? 13.351 10.182 -26.315 1.00 96.56 209 ILE A O 1
ATOM 1732 N N . ASN A 1 210 ? 14.081 12.273 -25.943 1.00 96.44 210 ASN A N 1
ATOM 1733 C CA . ASN A 1 210 ? 14.109 12.643 -27.359 1.00 96.44 210 ASN A CA 1
ATOM 1734 C C . ASN A 1 210 ? 15.040 11.737 -28.170 1.00 96.44 210 ASN A C 1
ATOM 1736 O O . ASN A 1 210 ? 14.636 11.252 -29.220 1.00 96.44 210 ASN A O 1
ATOM 1740 N N . ALA A 1 211 ? 16.230 11.416 -27.654 1.00 95.38 211 ALA A N 1
ATOM 1741 C CA . ALA A 1 211 ? 17.147 10.496 -28.328 1.00 95.38 211 ALA A CA 1
ATOM 1742 C C . ALA A 1 211 ? 16.542 9.091 -28.522 1.00 95.38 211 ALA A C 1
ATOM 1744 O O . ALA A 1 211 ? 16.757 8.463 -29.557 1.00 95.38 211 ALA A O 1
ATOM 1745 N N . LEU A 1 212 ? 15.772 8.597 -27.545 1.00 94.88 212 LEU A N 1
ATOM 1746 C CA . LEU A 1 212 ? 15.076 7.310 -27.642 1.00 94.88 212 LEU A CA 1
ATOM 1747 C C . LEU A 1 212 ? 13.931 7.348 -28.666 1.00 94.88 212 LEU A C 1
ATOM 1749 O O . LEU A 1 212 ? 13.777 6.409 -29.446 1.00 94.88 212 LEU A O 1
ATOM 1753 N N . LEU A 1 213 ? 13.158 8.436 -28.703 1.00 94.62 213 LEU A N 1
ATOM 1754 C CA . LEU A 1 213 ? 12.075 8.617 -29.676 1.00 94.62 213 LEU A CA 1
ATOM 1755 C C . LEU A 1 213 ? 12.605 8.810 -31.106 1.00 94.62 213 LEU A C 1
ATOM 1757 O O . LEU A 1 213 ? 12.044 8.256 -32.051 1.00 94.62 213 LEU A O 1
ATOM 1761 N N . GLU A 1 214 ? 13.705 9.549 -31.273 1.00 94.88 214 GLU A N 1
ATOM 1762 C CA . GLU A 1 214 ? 14.382 9.751 -32.560 1.00 94.88 214 GLU A CA 1
ATOM 1763 C C . GLU A 1 214 ? 14.957 8.446 -33.117 1.00 94.88 214 GLU A C 1
ATOM 1765 O O . GLU A 1 214 ? 14.874 8.209 -34.324 1.00 94.88 214 GLU A O 1
ATOM 1770 N N . ALA A 1 215 ? 15.487 7.576 -32.248 1.00 93.94 215 ALA A N 1
ATOM 1771 C CA . ALA A 1 215 ? 15.995 6.266 -32.647 1.00 93.94 215 ALA A CA 1
ATOM 1772 C C . ALA A 1 215 ? 14.900 5.364 -33.242 1.00 93.94 215 ALA A C 1
ATOM 1774 O O . ALA A 1 215 ? 15.204 4.539 -34.102 1.00 93.94 215 ALA A O 1
ATOM 1775 N N . LYS A 1 216 ? 13.635 5.537 -32.817 1.00 90.19 216 LYS A N 1
ATOM 1776 C CA . LYS A 1 216 ? 12.418 4.785 -33.202 1.00 90.19 216 LYS A CA 1
ATOM 1777 C C . LYS A 1 216 ? 12.434 3.281 -32.914 1.00 90.19 216 LYS A C 1
ATOM 1779 O O . LYS A 1 216 ? 11.387 2.732 -32.587 1.00 90.19 216 LYS A O 1
ATOM 1784 N N . THR A 1 217 ? 13.573 2.609 -33.035 1.00 93.88 217 THR A N 1
ATOM 1785 C CA . THR A 1 217 ? 13.757 1.165 -32.850 1.00 93.88 217 THR A CA 1
ATOM 1786 C C . THR A 1 217 ? 15.124 0.882 -32.239 1.00 93.88 217 THR A C 1
ATOM 1788 O O . THR A 1 217 ? 16.088 1.593 -32.519 1.00 93.88 217 THR A O 1
ATOM 1791 N N . HIS A 1 218 ? 15.226 -0.186 -31.454 1.00 92.31 218 HIS A N 1
ATOM 1792 C CA . HIS A 1 218 ? 16.485 -0.681 -30.902 1.00 92.31 218 HIS A CA 1
ATOM 1793 C C . HIS A 1 218 ? 16.464 -2.211 -30.922 1.00 92.31 218 HIS A C 1
ATOM 1795 O O . HIS A 1 218 ? 15.411 -2.800 -30.715 1.00 92.31 218 HIS A O 1
ATOM 1801 N N . GLU A 1 219 ? 17.605 -2.859 -31.157 1.00 91.12 219 GLU A N 1
ATOM 1802 C CA . GLU A 1 219 ? 17.681 -4.325 -31.293 1.00 91.12 219 GLU A CA 1
ATOM 1803 C C . GLU A 1 219 ? 17.217 -5.076 -30.030 1.00 91.12 219 GLU A C 1
ATOM 1805 O O . GLU A 1 219 ? 16.616 -6.140 -30.118 1.00 91.12 219 GLU A O 1
ATOM 1810 N N . GLU A 1 220 ? 17.448 -4.482 -28.857 1.00 90.94 220 GLU A N 1
ATOM 1811 C CA . GLU A 1 220 ? 17.054 -5.031 -27.550 1.00 90.94 220 GLU A CA 1
ATOM 1812 C C . GLU A 1 220 ? 15.666 -4.550 -27.067 1.00 90.94 220 GLU A C 1
ATOM 1814 O O . GLU A 1 220 ? 15.275 -4.854 -25.942 1.00 90.94 220 GLU A O 1
ATOM 1819 N N . ILE A 1 221 ? 14.932 -3.759 -27.864 1.00 90.56 221 ILE A N 1
ATOM 1820 C CA . ILE A 1 221 ? 13.589 -3.267 -27.511 1.00 90.56 221 ILE A CA 1
ATOM 1821 C C . ILE A 1 221 ? 12.594 -3.780 -28.544 1.00 90.56 221 ILE A C 1
ATOM 1823 O O . ILE A 1 221 ? 12.660 -3.435 -29.720 1.00 90.56 221 ILE A O 1
ATOM 1827 N N . GLU A 1 222 ? 11.630 -4.578 -28.093 1.00 90.19 222 GLU A N 1
ATOM 1828 C CA . GLU A 1 222 ? 10.591 -5.109 -28.968 1.00 90.19 222 GLU A CA 1
ATOM 1829 C C . GLU A 1 222 ? 9.734 -3.977 -29.550 1.00 90.19 222 GLU A C 1
ATOM 1831 O O . GLU A 1 222 ? 9.173 -3.170 -28.810 1.00 90.19 222 GLU A O 1
ATOM 1836 N N . GLY A 1 223 ? 9.593 -3.928 -30.876 1.00 92.62 223 GLY A N 1
ATOM 1837 C CA . GLY A 1 223 ? 8.745 -2.961 -31.577 1.00 92.62 223 GLY A CA 1
ATOM 1838 C C . GLY A 1 223 ? 9.270 -1.519 -31.565 1.00 92.62 223 GLY A C 1
ATOM 1839 O O . GLY A 1 223 ? 10.441 -1.249 -31.311 1.00 92.62 223 GLY A O 1
ATOM 1840 N N . GLN A 1 224 ? 8.388 -0.564 -31.872 1.00 95.12 224 GLN A N 1
ATOM 1841 C CA . GLN A 1 224 ? 8.752 0.855 -31.874 1.00 95.12 224 GLN A CA 1
ATOM 1842 C C . GLN A 1 224 ? 8.902 1.398 -30.451 1.00 95.12 224 GLN A C 1
ATOM 1844 O O . GLN A 1 224 ? 8.159 1.014 -29.541 1.00 95.12 224 GLN A O 1
ATOM 1849 N N . ILE A 1 225 ? 9.853 2.308 -30.267 1.00 95.38 225 ILE A N 1
ATOM 1850 C CA . ILE A 1 225 ? 10.057 3.042 -29.023 1.00 95.38 225 ILE A CA 1
ATOM 1851 C C . ILE A 1 225 ? 9.019 4.162 -28.961 1.00 95.38 225 ILE A C 1
ATOM 1853 O O . ILE A 1 225 ? 9.043 5.098 -29.758 1.00 95.38 225 ILE A O 1
ATOM 1857 N N . THR A 1 226 ? 8.100 4.049 -28.009 1.00 95.75 226 THR A N 1
ATOM 1858 C CA . THR A 1 226 ? 7.038 5.023 -27.742 1.00 95.75 226 THR A CA 1
ATOM 1859 C C . THR A 1 226 ? 7.148 5.532 -26.306 1.00 95.75 226 THR A C 1
ATOM 1861 O O . THR A 1 226 ? 7.828 4.930 -25.473 1.00 95.75 226 THR A O 1
ATOM 1864 N N . LEU A 1 227 ? 6.457 6.633 -25.997 1.00 95.25 227 LEU A N 1
ATOM 1865 C CA . LEU A 1 227 ? 6.424 7.209 -24.646 1.00 95.25 227 LEU A CA 1
ATOM 1866 C C . LEU A 1 227 ? 5.927 6.214 -23.584 1.00 95.25 227 LEU A C 1
ATOM 1868 O O . LEU A 1 227 ? 6.394 6.249 -22.453 1.00 95.25 227 LEU A O 1
ATOM 1872 N N . GLU A 1 228 ? 5.047 5.281 -23.955 1.00 94.62 228 GLU A N 1
ATOM 1873 C CA . GLU A 1 228 ? 4.510 4.240 -23.063 1.00 94.62 228 GLU A CA 1
ATOM 1874 C C . GLU A 1 228 ? 5.576 3.254 -22.560 1.00 94.62 228 GLU A C 1
ATOM 1876 O O . GLU A 1 228 ? 5.382 2.597 -21.540 1.00 94.62 228 GLU A O 1
ATOM 1881 N N . LYS A 1 229 ? 6.719 3.159 -23.251 1.00 95.00 229 LYS A N 1
ATOM 1882 C CA . LYS A 1 229 ? 7.855 2.308 -22.860 1.00 95.00 229 LYS A CA 1
ATOM 1883 C C . LYS A 1 229 ? 8.879 3.035 -21.991 1.00 95.00 229 LYS A C 1
ATOM 1885 O O . LYS A 1 229 ? 9.921 2.465 -21.672 1.00 95.00 229 LYS A O 1
ATOM 1890 N N . ILE A 1 230 ? 8.615 4.290 -21.629 1.00 95.69 230 ILE A N 1
ATOM 1891 C CA . ILE A 1 230 ? 9.513 5.116 -20.828 1.00 95.69 230 ILE A CA 1
ATOM 1892 C C . ILE A 1 230 ? 8.857 5.382 -19.477 1.00 95.69 230 ILE A C 1
ATOM 1894 O O . ILE A 1 230 ? 7.759 5.924 -19.392 1.00 95.69 230 ILE A O 1
ATOM 1898 N N . VAL A 1 231 ? 9.572 5.041 -18.407 1.00 96.31 231 VAL A N 1
ATOM 1899 C CA . VAL A 1 231 ? 9.167 5.338 -17.033 1.00 96.31 231 VAL A CA 1
ATOM 1900 C C . VAL A 1 231 ? 10.236 6.178 -16.348 1.00 96.31 231 VAL A C 1
ATOM 1902 O O . VAL A 1 231 ? 11.432 5.934 -16.504 1.00 96.31 231 VAL A O 1
ATOM 1905 N N . ILE A 1 232 ? 9.798 7.176 -15.584 1.00 95.44 232 ILE A N 1
ATOM 1906 C CA . ILE A 1 232 ? 10.664 8.040 -14.782 1.00 95.44 232 ILE A CA 1
ATOM 1907 C C . ILE A 1 232 ? 10.226 7.884 -13.330 1.00 95.44 232 ILE A C 1
ATOM 1909 O O . ILE A 1 232 ? 9.062 8.107 -12.997 1.00 95.44 232 ILE A O 1
ATOM 1913 N N . ILE A 1 233 ? 11.153 7.465 -12.472 1.00 94.88 233 ILE A N 1
ATOM 1914 C CA . ILE A 1 233 ? 10.887 7.142 -11.068 1.00 94.88 233 ILE A CA 1
ATOM 1915 C C . ILE A 1 233 ? 11.786 8.016 -10.196 1.00 94.88 233 ILE A C 1
ATOM 1917 O O . ILE A 1 233 ? 12.945 8.253 -10.522 1.00 94.88 233 ILE A O 1
ATOM 1921 N N . GLY A 1 234 ? 11.242 8.500 -9.085 1.00 92.88 234 GLY A N 1
ATOM 1922 C CA . GLY A 1 234 ? 11.893 9.441 -8.184 1.00 92.88 234 GLY A CA 1
ATOM 1923 C C . GLY A 1 234 ? 11.408 9.221 -6.759 1.00 92.88 234 GLY A C 1
ATOM 1924 O O . GLY A 1 234 ? 10.308 8.715 -6.531 1.00 92.88 234 GLY A O 1
ATOM 1925 N N . ARG A 1 235 ? 12.241 9.578 -5.777 1.00 90.12 235 ARG A N 1
ATOM 1926 C CA . ARG A 1 235 ? 11.975 9.266 -4.363 1.00 90.12 235 ARG A CA 1
ATOM 1927 C C . ARG A 1 235 ? 10.743 9.982 -3.810 1.00 90.12 235 ARG A C 1
ATOM 1929 O O . ARG A 1 235 ? 10.074 9.451 -2.926 1.00 90.12 235 ARG A O 1
ATOM 1936 N N . ASN A 1 236 ? 10.478 11.196 -4.282 1.00 87.25 236 ASN A N 1
ATOM 1937 C CA . ASN A 1 236 ? 9.340 12.004 -3.864 1.00 87.25 236 ASN A CA 1
ATOM 1938 C C . ASN A 1 236 ? 8.681 12.665 -5.086 1.00 87.25 236 ASN A C 1
ATOM 1940 O O . ASN A 1 236 ? 9.247 12.710 -6.170 1.00 87.25 236 ASN A O 1
ATOM 1944 N N . LYS A 1 237 ? 7.474 13.206 -4.921 1.00 86.75 237 LYS A N 1
ATOM 1945 C CA . LYS A 1 237 ? 6.768 13.876 -6.026 1.00 86.75 237 LYS A CA 1
ATOM 1946 C C . LYS A 1 237 ? 7.358 15.237 -6.417 1.00 86.75 237 LYS A C 1
ATOM 1948 O O . LYS A 1 237 ? 7.073 15.729 -7.502 1.00 86.75 237 LYS A O 1
ATOM 1953 N N . PHE A 1 238 ? 8.113 15.866 -5.516 1.00 87.38 238 PHE A N 1
ATOM 1954 C CA . PHE A 1 238 ? 8.602 17.235 -5.677 1.00 87.38 238 PHE A CA 1
ATOM 1955 C C . PHE A 1 238 ? 9.832 17.311 -6.584 1.00 87.38 238 PHE A C 1
ATOM 1957 O O . PHE A 1 238 ? 9.971 18.306 -7.286 1.00 87.38 238 PHE A O 1
ATOM 1964 N N . VAL A 1 239 ? 10.646 16.248 -6.654 1.00 90.69 239 VAL A N 1
ATOM 1965 C CA . VAL A 1 239 ? 11.791 16.172 -7.583 1.00 90.69 239 VAL A CA 1
ATOM 1966 C C . VAL A 1 239 ? 11.372 16.266 -9.052 1.00 90.69 239 VAL A C 1
ATOM 1968 O O . VAL A 1 239 ? 12.179 16.580 -9.913 1.00 90.69 239 VAL A O 1
ATOM 1971 N N . PHE A 1 240 ? 10.094 16.033 -9.358 1.00 93.62 240 PHE A N 1
ATOM 1972 C CA . PHE A 1 240 ? 9.579 16.113 -10.721 1.00 93.62 240 PHE A CA 1
ATOM 1973 C C . PHE A 1 240 ? 9.109 17.510 -11.131 1.00 93.62 240 PHE A C 1
ATOM 1975 O O . PHE A 1 240 ? 8.658 17.668 -12.262 1.00 93.62 240 PHE A O 1
ATOM 1982 N N . ASN A 1 241 ? 9.145 18.511 -10.246 1.00 93.38 241 ASN A N 1
ATOM 1983 C CA . ASN A 1 241 ? 8.574 19.828 -10.538 1.00 93.38 241 ASN A CA 1
ATOM 1984 C C . ASN A 1 241 ? 9.236 20.487 -11.756 1.00 93.38 241 ASN A C 1
ATOM 1986 O O . ASN A 1 241 ? 8.533 20.867 -12.694 1.00 93.38 241 ASN A O 1
ATOM 1990 N N . GLU A 1 242 ? 10.569 20.571 -11.767 1.00 95.69 242 GLU A N 1
ATOM 1991 C CA . GLU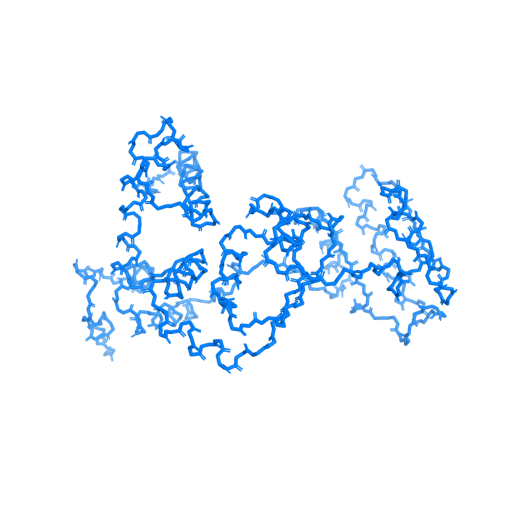 A 1 242 ? 11.303 21.178 -12.882 1.00 95.69 242 GLU A CA 1
ATOM 1992 C C . GLU A 1 242 ? 11.213 20.317 -14.150 1.00 95.69 242 GLU A C 1
ATOM 1994 O O . GLU A 1 242 ? 10.969 20.834 -15.239 1.00 95.69 242 GLU A O 1
ATOM 1999 N N . LEU A 1 243 ? 11.294 18.987 -14.014 1.00 96.19 243 LEU A N 1
ATOM 2000 C CA . LEU A 1 243 ? 11.131 18.064 -15.141 1.00 96.19 243 LEU A CA 1
ATOM 2001 C C . LEU A 1 243 ? 9.769 18.225 -15.822 1.00 96.19 243 LEU A C 1
ATOM 2003 O O . LEU A 1 243 ? 9.702 18.312 -17.044 1.00 96.19 243 LEU A O 1
ATOM 2007 N N . ARG A 1 244 ? 8.684 18.301 -15.049 1.00 95.56 244 ARG A N 1
ATOM 2008 C CA . ARG A 1 244 ? 7.333 18.479 -15.590 1.00 95.56 244 ARG A CA 1
ATOM 2009 C C . ARG A 1 244 ? 7.198 19.767 -16.382 1.00 95.56 244 ARG A C 1
ATOM 2011 O O . ARG A 1 244 ? 6.688 19.724 -17.492 1.00 95.56 244 ARG A O 1
ATOM 2018 N N . LYS A 1 245 ? 7.715 20.877 -15.850 1.00 95.44 245 LYS A N 1
ATOM 2019 C CA . LYS A 1 245 ? 7.736 22.158 -16.561 1.00 95.44 245 LYS A CA 1
ATOM 2020 C C . LYS A 1 245 ? 8.429 22.023 -17.922 1.00 95.44 245 LYS A C 1
ATOM 2022 O O . LYS A 1 245 ? 7.876 22.460 -18.924 1.00 95.44 245 LYS A O 1
ATOM 2027 N N . LYS A 1 246 ? 9.585 21.351 -17.979 1.00 96.00 246 LYS A N 1
ATOM 2028 C CA . LYS A 1 246 ? 10.312 21.106 -19.239 1.00 96.00 246 LYS A CA 1
ATOM 2029 C C . LYS A 1 246 ? 9.565 20.175 -20.199 1.00 96.00 246 LYS A C 1
ATOM 2031 O O . LYS A 1 246 ? 9.605 20.400 -21.408 1.00 96.00 246 LYS A O 1
ATOM 2036 N N . LEU A 1 247 ? 8.891 19.142 -19.687 1.00 96.19 247 LEU A N 1
ATOM 2037 C CA . LEU A 1 247 ? 8.059 18.244 -20.497 1.00 96.19 247 LEU A CA 1
ATOM 2038 C C . LEU A 1 247 ? 6.861 18.993 -21.099 1.00 96.19 247 LEU A C 1
ATOM 2040 O O . LEU A 1 247 ? 6.619 18.861 -22.299 1.00 96.19 247 LEU A O 1
ATOM 2044 N N . ASP A 1 248 ? 6.184 19.821 -20.296 1.00 95.56 248 ASP A N 1
ATOM 2045 C CA . ASP A 1 248 ? 5.064 20.669 -20.721 1.00 95.56 248 ASP A CA 1
ATOM 2046 C C . ASP A 1 248 ? 5.523 21.680 -21.794 1.00 95.56 248 ASP A C 1
ATOM 2048 O O . ASP A 1 248 ? 4.904 21.784 -22.853 1.00 95.56 248 ASP A O 1
ATOM 2052 N N . GLU A 1 249 ? 6.650 22.371 -21.569 1.00 95.94 249 GLU A N 1
ATOM 2053 C CA . GLU A 1 249 ? 7.269 23.308 -22.528 1.00 95.94 249 GLU A CA 1
ATOM 2054 C C . GLU A 1 249 ? 7.656 22.633 -23.855 1.00 95.94 249 GLU A C 1
ATOM 2056 O O . GLU A 1 249 ? 7.596 23.261 -24.912 1.00 95.94 249 GLU A O 1
ATOM 2061 N N . SER A 1 250 ? 8.033 21.353 -23.811 1.00 93.88 250 SER A N 1
ATOM 2062 C CA . SER A 1 250 ? 8.448 20.572 -24.986 1.00 93.88 250 SER A CA 1
ATOM 2063 C C . SER A 1 250 ? 7.294 19.825 -25.664 1.00 93.88 250 SER A C 1
ATOM 2065 O O . SER A 1 250 ? 7.523 19.114 -26.641 1.00 93.88 250 SER A O 1
ATOM 2067 N N . GLY A 1 251 ? 6.064 19.942 -25.150 1.00 94.50 251 GLY A N 1
ATOM 2068 C CA . GLY A 1 251 ? 4.891 19.248 -25.684 1.00 94.50 251 GLY A CA 1
ATOM 2069 C C . GLY A 1 251 ? 4.932 17.722 -25.533 1.00 94.50 251 GLY A C 1
ATOM 2070 O O . GLY A 1 251 ? 4.235 17.019 -26.266 1.00 94.50 251 GLY A O 1
ATOM 2071 N N . ILE A 1 252 ? 5.742 17.190 -24.610 1.00 94.44 252 ILE A N 1
ATOM 2072 C CA . ILE A 1 252 ? 5.803 15.749 -24.346 1.00 94.44 252 ILE A CA 1
ATOM 2073 C C . ILE A 1 252 ? 4.645 15.362 -23.433 1.00 94.44 252 ILE A C 1
ATOM 2075 O O . ILE A 1 252 ? 4.530 15.846 -22.310 1.00 94.44 252 ILE A O 1
ATOM 2079 N N . ILE A 1 253 ? 3.807 14.443 -23.906 1.00 94.69 253 ILE A N 1
ATOM 2080 C CA . ILE A 1 253 ? 2.682 13.920 -23.132 1.00 94.69 253 ILE A CA 1
ATOM 2081 C C . ILE A 1 253 ? 3.212 12.945 -22.077 1.00 94.69 253 ILE A C 1
ATOM 2083 O O . ILE A 1 253 ? 3.984 12.040 -22.388 1.00 94.69 253 ILE A O 1
ATOM 2087 N N . TYR A 1 254 ? 2.769 13.101 -20.830 1.00 93.88 254 TYR A N 1
ATOM 2088 C CA . TYR A 1 254 ? 3.098 12.185 -19.740 1.00 93.88 254 TYR A CA 1
ATOM 2089 C C . TYR A 1 254 ? 1.895 11.929 -18.834 1.00 93.88 254 TYR A C 1
ATOM 2091 O O . TYR A 1 254 ? 0.982 12.746 -18.712 1.00 93.88 254 TYR A O 1
ATOM 2099 N N . HIS A 1 255 ? 1.930 10.785 -18.155 1.00 91.75 255 HIS A N 1
ATOM 2100 C CA . HIS A 1 255 ? 1.042 10.484 -17.042 1.00 91.75 255 HIS A CA 1
ATOM 2101 C C . HIS A 1 255 ? 1.786 10.705 -15.721 1.00 91.75 255 HIS A C 1
ATOM 2103 O O . HIS A 1 255 ? 2.838 10.114 -15.481 1.00 91.75 255 HIS A O 1
ATOM 2109 N N . PHE A 1 256 ? 1.233 11.547 -14.847 1.00 89.00 256 PHE A N 1
ATOM 2110 C CA . PHE A 1 256 ? 1.789 11.816 -13.523 1.00 89.00 256 PHE A CA 1
ATOM 2111 C C . PHE A 1 256 ? 0.867 11.248 -12.451 1.00 89.00 256 PHE A C 1
ATOM 2113 O O . PHE A 1 256 ? -0.243 11.746 -12.261 1.00 89.00 256 PHE A O 1
ATOM 2120 N N . ASN A 1 257 ? 1.329 10.220 -11.737 1.00 80.75 257 ASN A N 1
ATOM 2121 C CA . ASN A 1 257 ? 0.547 9.615 -10.667 1.00 80.75 257 ASN A CA 1
ATOM 2122 C C . ASN A 1 257 ? 0.401 10.606 -9.496 1.00 80.75 257 ASN A C 1
ATOM 2124 O O . ASN A 1 257 ? 1.356 10.872 -8.764 1.00 80.75 257 ASN A O 1
ATOM 2128 N N . LYS A 1 258 ? -0.799 11.172 -9.327 1.00 68.69 258 LYS A N 1
ATOM 2129 C CA . LYS A 1 258 ? -1.111 12.143 -8.263 1.00 68.69 258 LYS A CA 1
ATOM 2130 C C . LYS A 1 258 ? -1.545 11.482 -6.941 1.00 68.69 258 LYS A C 1
ATOM 2132 O O . LYS A 1 258 ? -1.762 12.198 -5.960 1.00 68.69 258 LYS A O 1
ATOM 2137 N N . GLY A 1 259 ? -1.590 10.147 -6.884 1.00 62.22 259 GLY A N 1
ATOM 2138 C CA . GLY A 1 259 ? -2.095 9.365 -5.753 1.00 62.22 259 GLY A CA 1
ATOM 2139 C C . GLY A 1 259 ? -3.627 9.281 -5.725 1.00 62.22 259 GLY A C 1
ATOM 2140 O O . GLY A 1 259 ? -4.320 10.146 -6.254 1.00 62.22 259 GLY A O 1
ATOM 2141 N N . GLU A 1 260 ? -4.163 8.246 -5.074 1.00 54.94 260 GLU A N 1
ATOM 2142 C CA . GLU A 1 260 ? -5.600 7.902 -5.081 1.00 54.94 260 GLU A CA 1
ATOM 2143 C C . GLU A 1 260 ? -6.523 8.964 -4.454 1.00 54.94 260 GLU A C 1
ATOM 2145 O O . GLU A 1 260 ? -7.714 9.001 -4.743 1.00 54.94 260 GLU A O 1
ATOM 2150 N N . ARG A 1 261 ? -5.994 9.899 -3.650 1.00 50.88 261 ARG A N 1
ATOM 2151 C CA . ARG A 1 261 ? -6.786 10.959 -2.987 1.00 50.88 261 ARG A CA 1
ATOM 2152 C C . ARG A 1 261 ? -7.392 12.014 -3.933 1.00 50.88 261 ARG A C 1
ATOM 2154 O O . ARG A 1 261 ? -8.006 12.956 -3.444 1.00 50.88 261 ARG A O 1
ATOM 2161 N N . GLN A 1 262 ? -7.215 11.905 -5.251 1.00 51.91 262 GLN A N 1
ATOM 2162 C CA . GLN A 1 262 ? -7.750 12.857 -6.239 1.00 51.91 262 GLN A CA 1
ATOM 2163 C C . GLN A 1 262 ? -8.879 12.306 -7.121 1.00 51.91 262 GLN A C 1
ATOM 2165 O O . GLN A 1 262 ? -9.216 12.925 -8.124 1.00 51.91 262 GLN A O 1
ATOM 2170 N N . SER A 1 263 ? -9.517 11.194 -6.750 1.00 59.97 263 SER A N 1
ATOM 2171 C CA . SER A 1 263 ? -10.746 10.757 -7.431 1.00 59.97 263 SER A CA 1
ATOM 2172 C C . SER A 1 263 ? -11.978 11.614 -7.094 1.00 59.97 263 SER A C 1
ATOM 2174 O O . SER A 1 263 ? -13.062 11.342 -7.606 1.00 59.97 263 SER A O 1
ATOM 2176 N N . GLU A 1 264 ? -11.853 12.632 -6.233 1.00 70.31 264 GLU A N 1
ATOM 2177 C CA . GLU A 1 264 ? -12.950 13.563 -5.965 1.00 70.31 264 GLU A CA 1
ATOM 2178 C C . GLU A 1 264 ? -13.199 14.469 -7.184 1.00 70.31 264 GLU A C 1
ATOM 2180 O O . GLU A 1 264 ? -12.250 15.031 -7.740 1.00 70.31 264 GLU A O 1
ATOM 2185 N N . PRO A 1 265 ? -14.463 14.671 -7.596 1.00 82.12 265 PRO A N 1
ATOM 2186 C CA . PRO A 1 265 ? -14.775 15.552 -8.713 1.00 82.12 265 PRO A CA 1
ATOM 2187 C C . PRO A 1 265 ? -14.263 16.977 -8.471 1.00 82.12 265 PRO A C 1
ATOM 2189 O O . PRO A 1 265 ? -14.469 17.546 -7.400 1.00 82.12 265 PRO A O 1
ATOM 2192 N N . GLU A 1 266 ? -13.644 17.603 -9.474 1.00 83.38 266 GLU A N 1
ATOM 2193 C CA . GLU A 1 266 ? -13.175 18.992 -9.341 1.00 83.38 266 GLU A CA 1
ATOM 2194 C C . GLU A 1 266 ? -14.329 20.004 -9.444 1.00 83.38 266 GLU A C 1
ATOM 2196 O O . GLU A 1 266 ? -14.348 21.012 -8.727 1.00 83.38 266 GLU A O 1
ATOM 2201 N N . SER A 1 267 ? -15.316 19.719 -10.303 1.00 90.12 267 SER A N 1
ATOM 2202 C CA . SER A 1 267 ? -16.450 20.606 -10.573 1.00 90.12 267 SER A CA 1
ATOM 2203 C C . SER A 1 267 ? -17.431 20.674 -9.399 1.00 90.12 267 SER A C 1
ATOM 2205 O O . SER A 1 267 ? -17.653 19.693 -8.690 1.00 90.12 267 SER A O 1
ATOM 2207 N N . LEU A 1 268 ? -18.070 21.836 -9.211 1.00 90.56 268 LEU A N 1
ATOM 2208 C CA . LEU A 1 268 ? -19.084 22.023 -8.165 1.00 90.56 268 LEU A CA 1
ATOM 2209 C C . LEU A 1 268 ? -20.231 21.010 -8.302 1.00 90.56 268 LEU A C 1
ATOM 2211 O O . LEU A 1 268 ? -20.595 20.366 -7.322 1.00 90.56 268 LEU A O 1
ATOM 2215 N N . LEU A 1 269 ? -20.757 20.840 -9.521 1.00 92.81 269 LEU A N 1
ATOM 2216 C CA . LEU A 1 269 ? -21.817 19.872 -9.807 1.00 92.81 269 LEU A CA 1
ATOM 2217 C C . LEU A 1 269 ? -21.372 18.442 -9.487 1.00 92.81 269 LEU A C 1
ATOM 2219 O O . LEU A 1 269 ? -22.125 17.699 -8.868 1.00 92.81 269 LEU A O 1
ATOM 2223 N N . GLY A 1 270 ? -20.144 18.075 -9.864 1.00 92.75 270 GLY A N 1
ATOM 2224 C CA . GLY A 1 270 ? -19.585 16.762 -9.564 1.00 92.75 270 GLY A CA 1
ATOM 2225 C C . GLY A 1 270 ? -19.496 16.509 -8.060 1.00 92.75 270 GLY A C 1
ATOM 2226 O O . GLY A 1 270 ? -19.936 15.462 -7.602 1.00 92.75 270 GLY A O 1
ATOM 2227 N N . LYS A 1 271 ? -19.009 17.484 -7.280 1.00 92.12 271 LYS A N 1
ATOM 2228 C CA . LYS A 1 271 ? -18.934 17.380 -5.811 1.00 92.12 271 LYS A CA 1
ATOM 2229 C C . LYS A 1 271 ? -20.312 17.236 -5.176 1.00 92.12 271 LYS A C 1
ATOM 2231 O O . LYS A 1 271 ? -20.496 16.406 -4.294 1.00 92.12 271 LYS A O 1
ATOM 2236 N N . ILE A 1 272 ? -21.279 18.040 -5.624 1.00 93.62 272 ILE A N 1
ATOM 2237 C CA . ILE A 1 272 ? -22.664 17.955 -5.144 1.00 93.62 272 ILE A CA 1
ATOM 2238 C C . ILE A 1 272 ? -23.235 16.569 -5.444 1.00 93.62 272 ILE A C 1
ATOM 2240 O O . ILE A 1 272 ? -23.810 15.954 -4.551 1.00 93.62 272 ILE A O 1
ATOM 2244 N N . LEU A 1 273 ? -23.055 16.070 -6.670 1.00 93.88 273 LEU A N 1
ATOM 2245 C CA . LEU A 1 273 ? -23.554 14.762 -7.079 1.00 93.88 273 LEU A CA 1
ATOM 2246 C C . LEU A 1 273 ? -22.902 13.625 -6.280 1.00 93.88 273 LEU A C 1
ATOM 2248 O O . LEU A 1 273 ? -23.623 12.766 -5.781 1.00 93.88 273 LEU A O 1
ATOM 2252 N N . ASP A 1 274 ? -21.577 13.645 -6.111 1.00 92.81 274 ASP A N 1
ATOM 2253 C CA . ASP A 1 274 ? -20.839 12.650 -5.320 1.00 92.81 274 ASP A CA 1
ATOM 2254 C C . ASP A 1 274 ? -21.359 12.598 -3.876 1.00 92.81 274 ASP A C 1
ATOM 2256 O O . ASP A 1 274 ? -21.837 11.557 -3.423 1.00 92.81 274 ASP A O 1
ATOM 2260 N N . TYR A 1 275 ? -21.396 13.736 -3.173 1.00 92.44 275 TYR A N 1
ATOM 2261 C CA . TYR A 1 275 ? -21.897 13.761 -1.797 1.00 92.44 275 TYR A CA 1
ATOM 2262 C C . TYR A 1 275 ? -23.390 13.428 -1.691 1.00 92.44 275 TYR A C 1
ATOM 2264 O O . TYR A 1 275 ? -23.804 12.782 -0.727 1.00 92.44 275 TYR A O 1
ATOM 2272 N N . ALA A 1 276 ? -24.214 13.828 -2.664 1.00 91.56 276 ALA A N 1
ATOM 2273 C CA . ALA A 1 276 ? -25.633 13.484 -2.677 1.00 91.56 276 ALA A CA 1
ATOM 2274 C C . ALA A 1 276 ? -25.850 11.974 -2.843 1.00 91.56 276 ALA A C 1
ATOM 2276 O O . ALA A 1 276 ? -26.689 11.408 -2.143 1.00 91.56 276 ALA A O 1
ATOM 2277 N N . ILE A 1 277 ? -25.086 11.310 -3.718 1.00 92.62 277 ILE A N 1
ATOM 2278 C CA . ILE A 1 277 ? -25.139 9.852 -3.891 1.00 92.62 277 ILE A CA 1
ATOM 2279 C C . ILE A 1 277 ? -24.701 9.154 -2.603 1.00 92.62 277 ILE A C 1
ATOM 2281 O O . ILE A 1 277 ? -25.428 8.291 -2.110 1.00 92.62 277 ILE A O 1
ATOM 2285 N N . ARG A 1 278 ? -23.566 9.556 -2.018 1.00 91.31 278 ARG A N 1
ATOM 2286 C CA . ARG A 1 278 ? -23.073 8.978 -0.757 1.00 91.31 278 ARG A CA 1
ATOM 2287 C C . ARG A 1 278 ? -24.095 9.105 0.364 1.00 91.31 278 ARG A C 1
ATOM 2289 O O . ARG A 1 278 ? -24.426 8.107 0.993 1.00 91.31 278 ARG A O 1
ATOM 2296 N N . LEU A 1 279 ? -24.681 10.288 0.543 1.00 91.06 279 LEU A N 1
ATOM 2297 C CA . LEU A 1 279 ? -25.696 10.524 1.570 1.00 91.06 279 LEU A CA 1
ATOM 2298 C C . LEU A 1 279 ? -27.019 9.799 1.274 1.00 91.06 279 LEU A C 1
ATOM 2300 O O . LEU A 1 279 ? -27.742 9.413 2.191 1.00 91.06 279 LEU A O 1
ATOM 2304 N N . LYS A 1 280 ? -27.362 9.597 -0.004 1.00 90.44 280 LYS A N 1
ATOM 2305 C CA . LYS A 1 280 ? -28.531 8.798 -0.394 1.00 90.44 280 LYS A CA 1
ATOM 2306 C C . LYS A 1 280 ? -28.343 7.321 -0.044 1.00 90.44 280 LYS A C 1
ATOM 2308 O O . LYS A 1 280 ? -29.308 6.693 0.386 1.00 90.44 280 LYS A O 1
ATOM 2313 N N . LEU A 1 281 ? -27.134 6.790 -0.234 1.00 91.44 281 LEU A N 1
ATOM 2314 C CA . LEU A 1 281 ? -26.768 5.411 0.106 1.00 91.44 281 LEU A CA 1
ATOM 2315 C C . LEU A 1 281 ? -26.586 5.222 1.616 1.00 91.44 281 LEU A C 1
ATOM 2317 O O . LEU A 1 281 ? -27.000 4.201 2.160 1.00 91.44 281 LEU A O 1
ATOM 2321 N N . ASN A 1 282 ? -26.017 6.218 2.293 1.00 91.38 282 ASN A N 1
ATOM 2322 C CA . ASN A 1 282 ? -25.793 6.227 3.730 1.00 91.38 282 ASN A CA 1
ATOM 2323 C C . ASN A 1 282 ? -26.278 7.550 4.361 1.00 91.38 282 ASN A C 1
ATOM 2325 O O . ASN A 1 282 ? -25.494 8.484 4.537 1.00 91.38 282 ASN A O 1
ATOM 2329 N N . PRO A 1 283 ? -27.558 7.636 4.771 1.00 89.69 283 PRO A N 1
ATOM 2330 C CA . PRO A 1 283 ? -28.115 8.838 5.403 1.00 89.69 283 PRO A CA 1
ATOM 2331 C C . PRO A 1 283 ? -27.463 9.231 6.738 1.00 89.69 283 PRO A C 1
ATOM 2333 O O . PRO A 1 283 ? -27.662 10.351 7.209 1.00 89.69 283 PRO A O 1
ATOM 2336 N N . LYS A 1 284 ? -26.702 8.318 7.356 1.00 90.38 284 LYS A N 1
ATOM 2337 C CA . LYS A 1 284 ? -25.984 8.554 8.614 1.00 90.38 284 LYS A CA 1
ATOM 2338 C C . LYS A 1 284 ? -24.634 9.244 8.408 1.00 90.38 284 LYS A C 1
ATOM 2340 O O . LYS A 1 284 ? -24.039 9.686 9.391 1.00 90.38 284 LYS A O 1
ATOM 2345 N N . ASP A 1 285 ? -24.164 9.371 7.163 1.00 91.31 285 ASP A N 1
ATOM 2346 C CA . AS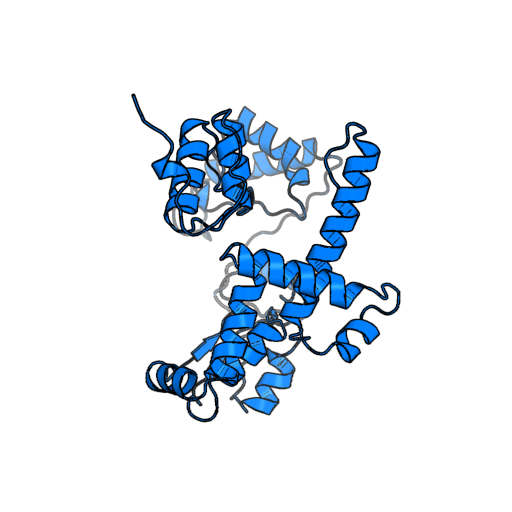P A 1 285 ? -22.898 10.029 6.842 1.00 91.31 285 ASP A CA 1
ATOM 2347 C C . ASP A 1 285 ? -22.987 11.543 7.068 1.00 91.31 285 ASP A C 1
ATOM 2349 O O . ASP A 1 285 ? -23.215 12.364 6.173 1.00 91.31 285 ASP A O 1
ATOM 2353 N N . TRP A 1 286 ? -22.787 11.920 8.322 1.00 89.69 286 TRP A N 1
ATOM 2354 C CA . TRP A 1 286 ? -22.770 13.305 8.745 1.00 89.69 286 TRP A CA 1
ATOM 2355 C C . TRP A 1 286 ? -21.531 14.054 8.248 1.00 89.69 286 TRP A C 1
ATOM 2357 O O . TRP A 1 286 ? -21.538 15.288 8.245 1.00 89.69 286 TRP A O 1
ATOM 2367 N N . ILE A 1 287 ? -20.466 13.355 7.842 1.00 89.75 287 ILE A N 1
ATOM 2368 C CA . ILE A 1 287 ? -19.220 13.974 7.380 1.00 89.75 287 ILE A CA 1
ATOM 2369 C C . ILE A 1 287 ? -19.439 14.536 5.979 1.00 89.75 287 ILE A C 1
ATOM 2371 O O . ILE A 1 287 ? -19.336 15.753 5.787 1.00 89.75 287 ILE A O 1
ATOM 2375 N N . ASP A 1 288 ? -19.790 13.682 5.019 1.00 90.44 288 ASP A N 1
ATOM 2376 C CA . ASP A 1 288 ? -20.040 14.106 3.639 1.00 90.44 288 ASP A CA 1
ATOM 2377 C C . ASP A 1 288 ? -21.342 14.906 3.535 1.00 90.44 288 ASP A C 1
ATOM 2379 O O . ASP A 1 288 ? -21.429 15.881 2.784 1.00 90.44 288 ASP A O 1
ATOM 2383 N N . GLY A 1 289 ? -22.314 14.620 4.399 1.00 91.50 289 GLY A N 1
ATOM 2384 C CA . GLY A 1 289 ? -23.509 15.433 4.534 1.00 91.50 289 GLY A CA 1
ATOM 2385 C C . GLY A 1 289 ? -23.239 16.887 4.944 1.00 91.50 289 GLY A C 1
ATOM 2386 O O . GLY A 1 289 ? -23.841 17.809 4.381 1.00 91.50 289 GLY A O 1
ATOM 2387 N N . LYS A 1 290 ? -22.316 17.143 5.885 1.00 90.94 290 LYS A N 1
ATOM 2388 C CA . LYS A 1 290 ? -21.906 18.516 6.246 1.00 90.94 290 LYS A CA 1
ATOM 2389 C C . LYS A 1 290 ? -21.241 19.234 5.074 1.00 90.94 290 LYS A C 1
ATOM 2391 O O . LYS A 1 290 ? -21.508 20.421 4.870 1.00 90.94 290 LYS A O 1
ATOM 2396 N N . LYS A 1 291 ? -20.411 18.526 4.296 1.00 91.19 291 LYS A N 1
ATOM 2397 C CA . LYS A 1 291 ? -19.785 19.072 3.080 1.00 91.19 291 LYS A CA 1
ATOM 2398 C C . LYS A 1 291 ? -20.850 19.446 2.048 1.00 91.19 291 LYS A C 1
ATOM 2400 O O . LYS A 1 291 ? -20.820 20.565 1.539 1.00 91.19 291 LYS A O 1
ATOM 2405 N N . LEU A 1 292 ? -21.833 18.573 1.815 1.00 92.56 292 LEU A N 1
ATOM 2406 C CA . LEU A 1 292 ? -22.960 18.842 0.918 1.00 92.56 292 LEU A CA 1
ATOM 2407 C C . LEU A 1 292 ? -23.769 20.064 1.366 1.00 92.56 292 LEU A C 1
ATOM 2409 O O . LEU A 1 292 ? -24.012 20.959 0.562 1.00 92.56 292 LEU A O 1
ATOM 2413 N N . CYS A 1 293 ? -24.133 20.145 2.651 1.00 91.19 293 CYS A N 1
ATOM 2414 C CA . CYS A 1 293 ? -24.875 21.291 3.183 1.00 91.19 293 CYS A CA 1
ATOM 2415 C C . CYS A 1 293 ? -24.110 22.605 2.979 1.00 91.19 293 CYS A C 1
ATOM 2417 O O . CYS A 1 293 ? -24.698 23.609 2.583 1.00 91.19 293 CYS A O 1
ATOM 2419 N N . SER A 1 294 ? -22.791 22.585 3.199 1.00 91.19 294 SER A N 1
ATOM 2420 C CA . SER A 1 294 ? -21.925 23.742 2.973 1.00 91.19 294 SER A CA 1
ATOM 2421 C C . SER A 1 294 ? -21.854 24.152 1.501 1.00 91.19 294 SER A C 1
ATOM 2423 O O . SER A 1 294 ? -21.814 25.347 1.227 1.00 91.19 294 SER A O 1
ATOM 2425 N N . LEU A 1 295 ? -21.822 23.198 0.564 1.00 91.12 295 LEU A N 1
ATOM 2426 C CA . LEU A 1 295 ? -21.806 23.490 -0.875 1.00 91.12 295 LEU A CA 1
ATOM 2427 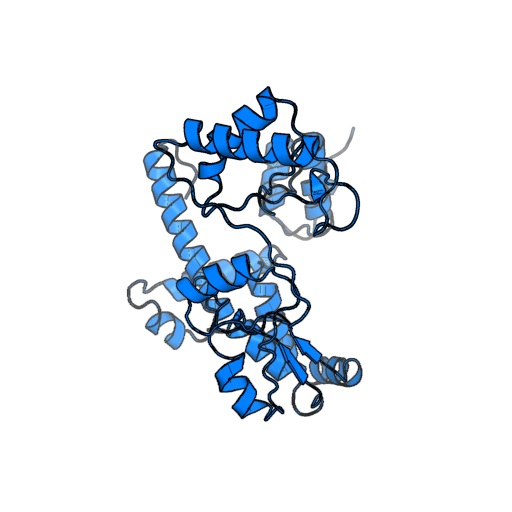C C . LEU A 1 295 ? -23.145 24.041 -1.375 1.00 91.12 295 LEU A C 1
ATOM 2429 O O . LEU A 1 295 ? -23.157 24.886 -2.264 1.00 91.12 295 LEU A O 1
ATOM 2433 N N . LEU A 1 296 ? -24.254 23.573 -0.801 1.00 91.19 296 LEU A N 1
ATOM 2434 C CA . LEU A 1 296 ? -25.609 24.009 -1.149 1.00 91.19 296 LEU A CA 1
ATOM 2435 C C . LEU A 1 296 ? -26.064 25.266 -0.389 1.00 91.19 296 LEU A C 1
ATOM 2437 O O . LEU A 1 296 ? -27.115 25.815 -0.703 1.00 91.19 296 LEU A O 1
ATOM 2441 N N . GLY A 1 297 ? -25.318 25.712 0.625 1.00 90.12 297 GLY A N 1
ATOM 2442 C CA . GLY A 1 297 ? -25.711 26.842 1.472 1.00 90.12 297 GLY A CA 1
ATOM 2443 C C . GLY A 1 297 ? -26.932 26.565 2.360 1.00 90.12 297 GLY A C 1
ATOM 2444 O O . GLY A 1 297 ? -27.620 27.501 2.762 1.00 90.12 297 GLY A O 1
ATOM 2445 N N . ILE A 1 298 ? -27.216 25.296 2.672 1.00 89.06 298 ILE A N 1
ATOM 2446 C CA . ILE A 1 298 ? -28.377 24.889 3.480 1.00 89.06 298 ILE A CA 1
ATOM 2447 C C . ILE A 1 298 ? -27.991 24.608 4.935 1.00 89.06 298 ILE A C 1
ATOM 2449 O O . ILE A 1 298 ? -26.856 24.241 5.255 1.00 89.06 298 ILE A O 1
ATOM 2453 N N . LYS A 1 299 ? -28.963 24.753 5.842 1.00 87.19 299 LYS A N 1
ATOM 2454 C CA . LYS A 1 299 ? -28.770 24.456 7.265 1.00 87.19 299 LYS A CA 1
ATOM 2455 C C . LYS A 1 299 ? -28.631 22.945 7.482 1.00 87.19 299 LYS A C 1
ATOM 2457 O O . LYS A 1 299 ? -29.421 22.158 6.968 1.00 87.19 299 LYS A O 1
ATOM 2462 N N . GLN A 1 300 ? -27.649 22.560 8.295 1.00 87.94 300 GLN A N 1
ATOM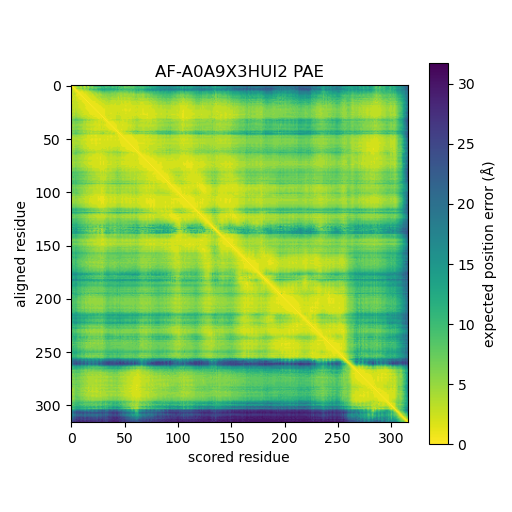 2463 C CA . GLN A 1 300 ? -27.450 21.174 8.719 1.00 87.94 300 GLN A CA 1
ATOM 2464 C C . GLN A 1 300 ? -28.654 20.682 9.548 1.00 87.94 300 GLN A C 1
ATOM 2466 O O . GLN A 1 300 ? -29.215 21.466 10.323 1.00 87.94 300 GLN A O 1
ATOM 2471 N N . PRO A 1 301 ? -29.050 19.405 9.426 1.00 83.88 301 PRO A N 1
ATOM 2472 C CA . PRO A 1 301 ? -30.077 18.821 10.273 1.00 83.88 301 PRO A CA 1
ATOM 2473 C C . PRO A 1 301 ? -29.555 18.678 11.706 1.00 83.88 301 PRO A C 1
ATOM 2475 O O . PRO A 1 301 ? -28.354 18.541 11.937 1.00 83.88 301 PRO A O 1
ATOM 2478 N N . GLU A 1 302 ? -30.473 18.670 12.671 1.00 79.38 302 GLU A N 1
ATOM 2479 C CA . GLU A 1 302 ? -30.127 18.450 14.081 1.00 79.38 302 GLU A CA 1
ATOM 2480 C C . GLU A 1 302 ? -29.637 17.020 14.329 1.00 79.38 302 GLU A C 1
ATOM 2482 O O . GLU A 1 302 ? -28.750 16.813 15.148 1.00 79.38 302 GLU A O 1
ATOM 2487 N N . ASN A 1 303 ? -30.167 16.050 13.574 1.00 79.25 303 ASN A N 1
ATOM 2488 C CA . ASN A 1 303 ? -29.809 14.641 13.673 1.00 79.25 303 ASN A CA 1
ATOM 2489 C C . ASN A 1 303 ? -29.565 14.036 12.286 1.00 79.25 303 ASN A C 1
ATOM 2491 O O . ASN A 1 303 ? -30.360 14.234 11.365 1.00 79.25 303 ASN A O 1
ATOM 2495 N N . TRP A 1 304 ? -28.491 13.257 12.171 1.00 80.44 304 TRP A N 1
ATOM 2496 C CA . TRP A 1 304 ? -28.119 12.489 10.981 1.00 80.44 304 TRP A CA 1
ATOM 2497 C C . TRP A 1 304 ? -28.605 11.051 11.153 1.00 80.44 304 TRP A C 1
ATOM 2499 O O . TRP A 1 304 ? -27.878 10.181 11.622 1.00 80.44 304 TRP A O 1
ATOM 2509 N N . ASN A 1 305 ? -29.892 10.829 10.892 1.00 70.88 305 ASN A N 1
ATOM 2510 C CA . ASN A 1 305 ? -30.542 9.528 11.039 1.00 70.88 305 ASN A CA 1
ATOM 2511 C C . ASN A 1 305 ? -31.124 9.059 9.695 1.00 70.88 305 ASN A C 1
ATOM 2513 O O . ASN A 1 305 ? -30.949 9.705 8.666 1.00 70.88 305 ASN A O 1
ATOM 2517 N N . ASN A 1 306 ? -31.841 7.933 9.693 1.00 61.03 306 ASN A N 1
ATOM 2518 C CA . ASN A 1 306 ? -32.420 7.349 8.477 1.00 61.03 306 ASN A CA 1
ATOM 2519 C C . ASN A 1 306 ? -33.449 8.253 7.750 1.00 61.03 306 ASN A C 1
ATOM 2521 O O . ASN A 1 306 ? -33.967 7.853 6.708 1.00 61.03 306 ASN A O 1
ATOM 2525 N N . GLN A 1 307 ? -33.770 9.452 8.253 1.00 59.47 307 GLN A N 1
ATOM 2526 C CA . GLN A 1 307 ? -34.548 10.442 7.509 1.00 59.47 307 GLN A CA 1
ATOM 2527 C C . GLN A 1 307 ? -33.630 11.208 6.550 1.00 59.47 307 GLN A C 1
ATOM 2529 O O . GLN A 1 307 ? -32.835 12.051 6.959 1.00 59.47 307 GLN A O 1
ATOM 2534 N N . SER A 1 308 ? -33.740 10.925 5.250 1.00 54.91 308 SER A N 1
ATOM 2535 C CA . SER A 1 308 ? -32.874 11.537 4.240 1.00 54.91 308 SER A CA 1
ATOM 2536 C C . SER A 1 308 ? -33.027 13.063 4.199 1.00 54.91 308 SER A C 1
ATOM 2538 O O . SER A 1 308 ? -34.120 13.569 3.941 1.00 54.91 308 SER A O 1
ATOM 2540 N N . LEU A 1 309 ? -31.915 13.785 4.337 1.00 58.72 309 LEU A N 1
ATOM 2541 C CA . LEU A 1 309 ? -31.793 15.227 4.067 1.00 58.72 309 LEU A CA 1
ATOM 2542 C C . LEU A 1 309 ? -32.362 15.628 2.699 1.00 58.72 309 LEU A C 1
ATOM 2544 O O . LEU A 1 309 ? -33.026 16.651 2.573 1.00 58.72 309 LEU A O 1
ATOM 2548 N N . LEU A 1 310 ? -32.156 14.773 1.695 1.00 57.28 310 LEU A N 1
ATOM 2549 C CA . LEU A 1 310 ? -32.649 14.946 0.326 1.00 57.28 310 LEU A CA 1
ATOM 2550 C C . LEU A 1 310 ? -34.179 14.872 0.203 1.00 57.28 310 LEU A C 1
ATOM 2552 O O . LEU A 1 310 ? -34.719 15.287 -0.810 1.00 57.28 310 LEU A O 1
ATOM 2556 N N . GLY A 1 311 ? -34.884 14.369 1.221 1.00 53.75 311 GLY A N 1
ATOM 2557 C CA . GLY A 1 311 ? -36.348 14.415 1.277 1.00 53.75 311 GLY A CA 1
ATOM 2558 C C . GLY A 1 311 ? -36.900 15.771 1.728 1.00 53.75 311 GLY A C 1
ATOM 2559 O O . GLY A 1 311 ? -38.108 15.965 1.693 1.00 53.75 311 GLY A O 1
ATOM 2560 N N . ARG A 1 312 ? -36.034 16.692 2.180 1.00 51.94 312 ARG A N 1
ATOM 2561 C CA . ARG A 1 312 ? -36.396 18.056 2.611 1.00 51.94 312 ARG A CA 1
ATOM 2562 C C . ARG A 1 312 ? -36.013 19.134 1.596 1.00 51.94 312 ARG A C 1
ATOM 2564 O O . ARG A 1 312 ? -36.294 20.305 1.830 1.00 51.94 312 ARG A O 1
ATOM 2571 N N . VAL A 1 313 ? -35.337 18.758 0.512 1.00 48.59 313 VAL A N 1
ATOM 2572 C CA . VAL A 1 313 ? -35.010 19.669 -0.584 1.00 48.59 313 VAL A CA 1
ATOM 2573 C C . VAL A 1 313 ? -36.169 19.594 -1.571 1.00 48.59 313 VAL A C 1
ATOM 2575 O O . VAL A 1 313 ? -36.155 18.769 -2.481 1.00 48.59 313 VAL A O 1
ATOM 2578 N N . ASP A 1 314 ? -37.200 20.410 -1.347 1.00 37.50 314 ASP A N 1
ATOM 2579 C CA . ASP A 1 314 ? -38.188 20.696 -2.386 1.00 37.50 314 ASP A CA 1
ATOM 2580 C C . ASP A 1 314 ? -37.443 21.367 -3.545 1.00 37.50 314 ASP A C 1
ATOM 2582 O O . ASP A 1 314 ? -36.967 22.497 -3.436 1.00 37.50 314 ASP A O 1
ATOM 2586 N N . LEU A 1 315 ? -37.277 20.628 -4.641 1.00 38.34 315 LEU A N 1
ATOM 2587 C CA . LEU A 1 315 ? -36.813 21.159 -5.919 1.00 38.34 315 LEU A CA 1
ATOM 2588 C C . LEU A 1 315 ? -38.005 21.850 -6.597 1.00 38.34 315 LEU A C 1
ATOM 2590 O O . LEU A 1 315 ? -38.554 21.323 -7.564 1.00 38.34 315 LEU A O 1
ATOM 2594 N N . SER A 1 316 ? -38.454 22.973 -6.031 1.00 30.67 316 SER A N 1
ATOM 2595 C CA . SER A 1 316 ? -39.436 23.873 -6.652 1.00 30.67 316 SER A CA 1
ATOM 2596 C C . SER A 1 316 ? -38.749 24.968 -7.450 1.00 30.67 316 SER A C 1
ATOM 2598 O O . SER A 1 316 ? -37.871 25.628 -6.843 1.00 30.67 316 SER A O 1
#

Mean predicted aligned error: 7.38 Å

Radius of gyration: 25.98 Å; Cα contacts (8 Å, |Δi|>4): 302; chains: 1; bounding box: 66×58×63 Å

Secondary structure (DSSP, 8-state):
----S-HHHHHHHHHHHHHHHHHHHHHHHTT---HHHHHHHSTT-TTHHHHHHHHHHHHHHTT---HHHHHHHHHHHHHH-HHHHHHHHHH--EEEESSGGG-BHHHHHHHHHHHTTT--EEEE---GGG---GGGTB-STTTTHHHHHH-PPP----EESSS-HHHHHHHHHHSTTS-EE-TT-----------SSHHHHHHHHHHHHHHHHHH--BTTBSS---GGG-----SSSGGGHHHHHHHHHTT--------GGG-S-SSHHHHHHHHHHHHHH-TT-HHHHHHHHHHHTPPPPS--SSS-GGGS----

Organism: NCBI:txid2829489

pLDDT: mean 89.75, std 10.23, range [30.67, 97.62]